Protein AF-A0A1V9V9W2-F1 (afdb_monomer)

Solvent-accessible surface area (backbone atoms only — not comparable to full-atom values): 11661 Å² total; per-residue (Å²): 140,86,80,90,84,72,79,72,67,61,62,59,58,57,56,58,56,61,57,60,58,64,72,70,63,82,73,71,71,89,73,69,84,80,63,89,66,55,62,44,98,87,67,45,80,54,60,75,74,52,96,60,16,52,68,99,48,69,56,86,78,76,80,82,76,81,86,80,81,81,74,84,79,50,69,50,54,47,53,50,64,64,74,63,52,38,84,89,51,54,62,65,65,72,43,34,70,54,88,43,38,76,39,64,52,97,87,36,79,29,66,49,80,86,52,72,67,60,48,48,58,51,37,64,76,74,40,26,93,44,21,28,92,76,23,62,27,35,97,94,37,69,40,48,42,53,66,38,70,72,33,62,72,42,65,64,44,55,84,86,46,99,78,52,32,91,52,60,46,41,69,15,55,78,41,59,52,92,65,83,56,123

pLDDT: mean 79.73, std 19.1, range [29.06, 97.62]

Secondary structure (DSSP, 8-state):
------THHHHHHHHHHHHHHHHHTT-S---------PBPTTSPBPPPPBTTBSSSSBP----------S-PPPHHHHHHH-----TT-TT--SB-EETTEEPEETTEEPBP---HHHHHHHHHHHTHHHH-TTS---TTS---S---TGGGGPPPPPTTSSS---------HHHH-S----

Mean predicted aligned error: 16.12 Å

InterPro domains:
  IPR009056 Cytochrome c-like domain [PF00034] (116-171)
  IPR009056 Cytochrome c-like domain [PS51007] (114-182)
  IPR036909 Cytochrome c-like domain superfamily [G3DSA:1.10.760.10] (99-182)
  IPR036909 Cytochrome c-like domain superfamily [SSF46626] (111-163)

Foldseek 3Di:
DDDDDDPPVVVVVVVVVVVVVVVVPPPDDPPDPDDPFDADPVRDTFADQDPQDSDVDGPPPDDPPPPPPDDDDDQLRCQQPPCDFDQVGPNPDQFDDDSSDFDDDPNHGHGDDDDPVRVLVCCVVPPCVAQNNQQCGDDVHARADDFALVLCPDDQDDPPDPDGDNRHGNDHCVRPPPGPSD

Radius of gyration: 36.56 Å; Cα contacts (8 Å, |Δi|>4): 167; chains: 1; bounding box: 62×32×132 Å

Organism: NCBI:txid28198

Structure (mmCIF, N/CA/C/O backbone):
data_AF-A0A1V9V9W2-F1
#
_entry.id   AF-A0A1V9V9W2-F1
#
loop_
_atom_site.group_PDB
_atom_site.id
_atom_site.type_symbol
_atom_site.label_atom_id
_atom_site.label_alt_id
_atom_site.label_comp_id
_atom_site.label_asym_id
_atom_site.label_entity_id
_atom_site.label_seq_id
_atom_site.pdbx_PDB_ins_code
_atom_site.Cartn_x
_atom_site.Cartn_y
_atom_site.Cartn_z
_atom_site.occupancy
_atom_site.B_iso_or_equiv
_atom_site.auth_seq_id
_atom_site.auth_comp_id
_atom_site.auth_asym_id
_atom_site.auth_atom_id
_atom_site.pdbx_PDB_model_num
ATOM 1 N N . MET A 1 1 ? 12.224 -4.301 -105.462 1.00 43.16 1 MET A N 1
ATOM 2 C CA . MET A 1 1 ? 11.530 -5.596 -105.592 1.00 43.16 1 MET A CA 1
ATOM 3 C C . MET A 1 1 ? 12.154 -6.557 -104.598 1.00 43.16 1 MET A C 1
ATOM 5 O O . MET A 1 1 ? 13.226 -7.044 -104.892 1.00 43.16 1 MET A O 1
ATOM 9 N N . PHE A 1 2 ? 11.540 -6.736 -103.427 1.00 29.06 2 PHE A N 1
ATOM 10 C CA . PHE A 1 2 ? 11.553 -7.970 -102.631 1.00 29.06 2 PHE A CA 1
ATOM 11 C C . PHE A 1 2 ? 10.308 -7.957 -101.735 1.00 29.06 2 PHE A C 1
ATOM 13 O O . PHE A 1 2 ? 9.821 -6.906 -101.323 1.00 29.06 2 PHE A O 1
ATOM 20 N N . THR A 1 3 ? 9.747 -9.144 -101.601 1.00 37.78 3 THR A N 1
ATOM 21 C CA . THR A 1 3 ? 8.362 -9.510 -101.311 1.00 37.78 3 THR A CA 1
ATOM 22 C C . THR A 1 3 ? 8.100 -9.625 -99.807 1.00 37.78 3 THR A C 1
ATOM 24 O O . THR A 1 3 ? 8.967 -10.059 -99.056 1.00 37.78 3 THR A O 1
ATOM 27 N N . LEU A 1 4 ? 6.890 -9.255 -99.371 1.00 40.56 4 LEU A N 1
ATOM 28 C CA . LEU A 1 4 ? 6.397 -9.439 -98.001 1.00 40.56 4 LEU A CA 1
ATOM 29 C C . LEU A 1 4 ? 6.179 -10.935 -97.717 1.00 40.56 4 LEU A C 1
ATOM 31 O O . LEU A 1 4 ? 5.269 -11.540 -98.285 1.00 40.56 4 LEU A O 1
ATOM 35 N N . GLU A 1 5 ? 6.969 -11.526 -96.821 1.00 45.97 5 GLU A N 1
ATOM 36 C CA . GLU A 1 5 ? 6.733 -12.886 -96.333 1.00 45.97 5 GLU A CA 1
ATOM 37 C C . GLU A 1 5 ? 5.787 -12.898 -95.119 1.00 45.97 5 GLU A C 1
ATOM 39 O O . GLU A 1 5 ? 6.106 -12.472 -94.015 1.00 45.97 5 GLU A O 1
ATOM 44 N N . ASN A 1 6 ? 4.601 -13.452 -95.372 1.00 51.38 6 ASN A N 1
ATOM 45 C CA . ASN A 1 6 ? 3.834 -14.338 -94.498 1.00 51.38 6 ASN A CA 1
ATOM 46 C C . ASN A 1 6 ? 3.343 -13.829 -93.117 1.00 51.38 6 ASN A C 1
ATOM 48 O O . ASN A 1 6 ? 3.814 -14.225 -92.052 1.00 51.38 6 ASN A O 1
ATOM 52 N N . ILE A 1 7 ? 2.238 -13.077 -93.146 1.00 52.12 7 ILE A N 1
ATOM 53 C CA . ILE A 1 7 ? 1.458 -12.581 -91.989 1.00 52.12 7 ILE A CA 1
ATOM 54 C C . ILE A 1 7 ? 0.600 -13.654 -91.275 1.00 52.12 7 ILE A C 1
ATOM 56 O O . ILE A 1 7 ? -0.142 -13.335 -90.344 1.00 52.12 7 ILE A O 1
ATOM 60 N N . THR A 1 8 ? 0.667 -14.931 -91.672 1.00 49.38 8 THR A N 1
ATOM 61 C CA . THR A 1 8 ? -0.198 -15.979 -91.087 1.00 49.38 8 THR A CA 1
ATOM 62 C C . THR A 1 8 ? 0.289 -16.503 -89.734 1.00 49.38 8 THR A C 1
ATOM 64 O O . THR A 1 8 ? -0.531 -16.933 -88.925 1.00 49.38 8 THR A O 1
ATOM 67 N N . LYS A 1 9 ? 1.589 -16.388 -89.420 1.00 48.78 9 LYS A N 1
ATOM 68 C CA . LYS A 1 9 ? 2.134 -16.826 -88.121 1.00 48.78 9 LYS A CA 1
ATOM 69 C C . LYS A 1 9 ? 1.843 -15.868 -86.961 1.00 48.78 9 LYS A C 1
ATOM 71 O O . LYS A 1 9 ? 1.864 -16.307 -85.819 1.00 48.78 9 LYS A O 1
ATOM 76 N N . LEU A 1 10 ? 1.517 -14.598 -87.222 1.00 48.88 10 LEU A N 1
ATOM 77 C CA . LEU A 1 10 ? 1.293 -13.605 -86.160 1.00 48.88 10 LEU A CA 1
ATOM 78 C C . LEU A 1 10 ? -0.068 -13.775 -85.455 1.00 48.88 10 LEU A C 1
ATOM 80 O O . LEU A 1 10 ? -0.203 -13.466 -84.274 1.00 48.88 10 LEU A O 1
ATOM 84 N N . LYS A 1 11 ? -1.077 -14.315 -86.156 1.00 48.66 11 LYS A N 1
ATOM 85 C CA . LYS A 1 11 ? -2.421 -14.530 -85.590 1.00 48.66 11 LYS A CA 1
ATOM 86 C C . LYS A 1 11 ? -2.480 -15.709 -84.611 1.00 48.66 11 LYS A C 1
ATOM 88 O O . LYS A 1 11 ? -3.260 -15.661 -83.666 1.00 48.66 11 LYS A O 1
ATOM 93 N N . GLY A 1 12 ? -1.640 -16.731 -84.800 1.00 49.94 12 GLY A N 1
ATOM 94 C CA . GLY A 1 12 ? -1.564 -17.883 -83.891 1.00 49.94 12 GLY A CA 1
ATOM 95 C C . GLY A 1 12 ? -0.943 -17.535 -82.536 1.00 49.94 12 GLY A C 1
ATOM 96 O O . GLY A 1 12 ? -1.402 -18.014 -81.502 1.00 49.94 12 GLY A O 1
ATOM 97 N N . THR A 1 13 ? 0.049 -16.643 -82.522 1.00 50.91 13 THR A N 1
ATOM 98 C CA . THR A 1 13 ? 0.763 -16.256 -81.296 1.00 50.91 13 THR A CA 1
ATOM 99 C C . THR A 1 13 ? -0.054 -15.312 -80.409 1.00 50.91 13 THR A C 1
ATOM 101 O O . THR A 1 13 ? 0.039 -15.391 -79.188 1.00 50.91 13 THR A O 1
ATOM 104 N N . LEU A 1 14 ? -0.911 -14.466 -80.994 1.00 49.31 14 LEU A N 1
ATOM 105 C CA . LEU A 1 14 ? -1.795 -13.569 -80.236 1.00 49.31 14 LEU A CA 1
ATOM 106 C C . LEU A 1 14 ? -2.941 -14.312 -79.527 1.00 49.31 14 LEU A C 1
ATOM 108 O O . LEU A 1 14 ? -3.322 -13.919 -78.426 1.00 49.31 14 LEU A O 1
ATOM 112 N N . LEU A 1 15 ? -3.444 -15.414 -80.099 1.00 48.75 15 LEU A N 1
ATOM 113 C CA . LEU A 1 15 ? -4.523 -16.202 -79.486 1.00 48.75 15 LEU A CA 1
ATOM 114 C C . LEU A 1 15 ? -4.042 -17.024 -78.272 1.00 48.75 15 LEU A C 1
ATOM 116 O O . LEU A 1 15 ? -4.781 -17.203 -77.302 1.00 48.75 15 LEU A O 1
ATOM 120 N N . ALA A 1 16 ? -2.790 -17.492 -78.299 1.00 51.31 16 ALA A N 1
ATOM 121 C CA . ALA A 1 16 ? -2.196 -18.264 -77.206 1.00 51.31 16 ALA A CA 1
ATOM 122 C C . ALA A 1 16 ? -1.891 -17.401 -75.966 1.00 51.31 16 ALA A C 1
ATOM 124 O O . ALA A 1 16 ? -2.013 -17.877 -74.839 1.00 51.31 16 ALA A O 1
ATOM 125 N N . ILE A 1 17 ? -1.565 -16.117 -76.155 1.00 49.78 17 ILE A N 1
ATOM 126 C CA . ILE A 1 17 ? -1.308 -15.192 -75.041 1.00 49.78 17 ILE A CA 1
ATOM 127 C C . ILE A 1 17 ? -2.622 -14.764 -74.363 1.00 49.78 17 ILE A C 1
ATOM 129 O O . ILE A 1 17 ? -2.660 -14.646 -73.140 1.00 49.78 17 ILE A O 1
ATOM 133 N N . SER A 1 18 ? -3.730 -14.625 -75.105 1.00 47.69 18 SER A N 1
ATOM 134 C CA . SER A 1 18 ? -5.032 -14.293 -74.502 1.00 47.69 18 SER A CA 1
ATOM 135 C C . SER A 1 18 ? -5.611 -15.405 -73.620 1.00 47.69 18 SER A C 1
ATOM 137 O O . SER A 1 18 ? -6.319 -15.106 -72.663 1.00 47.69 18 SER A O 1
ATOM 139 N N . LEU A 1 19 ? -5.295 -16.677 -73.892 1.00 43.94 19 LEU A N 1
ATOM 140 C CA . LEU A 1 19 ? -5.827 -17.801 -73.111 1.00 43.94 19 LEU A CA 1
ATOM 141 C C . LEU A 1 19 ? -5.018 -18.072 -71.829 1.00 43.94 19 LEU A C 1
ATOM 143 O O . LEU A 1 1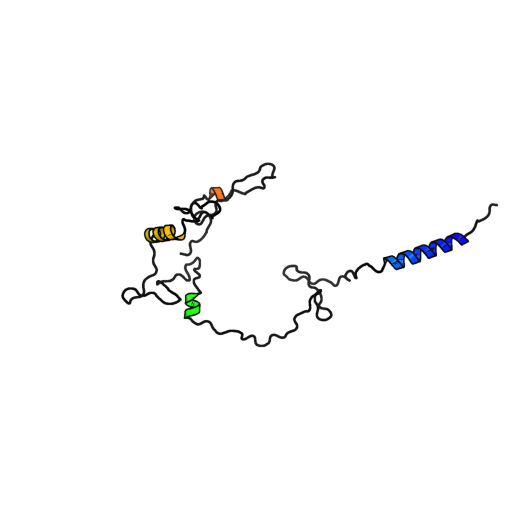9 ? -5.576 -18.539 -70.841 1.00 43.94 19 LEU A O 1
ATOM 147 N N . ALA A 1 20 ? -3.729 -17.716 -71.807 1.00 45.25 20 ALA A N 1
ATOM 148 C CA . ALA A 1 20 ? -2.880 -17.870 -70.624 1.00 45.25 20 ALA A CA 1
ATOM 149 C C . ALA A 1 20 ? -3.188 -16.842 -69.515 1.00 45.25 20 ALA A C 1
ATOM 151 O O . ALA A 1 20 ? -2.979 -17.138 -68.344 1.00 45.25 20 ALA A O 1
ATOM 152 N N . VAL A 1 21 ? -3.737 -15.669 -69.860 1.00 48.19 21 VAL A N 1
ATOM 153 C CA . VAL A 1 21 ? -4.136 -14.633 -68.882 1.00 48.19 21 VAL A CA 1
ATOM 154 C C . VAL A 1 21 ? -5.486 -14.949 -68.216 1.00 48.19 21 VAL A C 1
ATOM 156 O O . VAL A 1 21 ? -5.754 -14.498 -67.107 1.00 48.19 21 VAL A O 1
ATOM 159 N N . LEU A 1 22 ? -6.326 -15.778 -68.844 1.00 41.50 22 LEU A N 1
ATOM 160 C CA . LEU A 1 22 ? -7.635 -16.166 -68.303 1.00 41.50 22 LEU A CA 1
ATOM 161 C C . LEU A 1 22 ? -7.566 -17.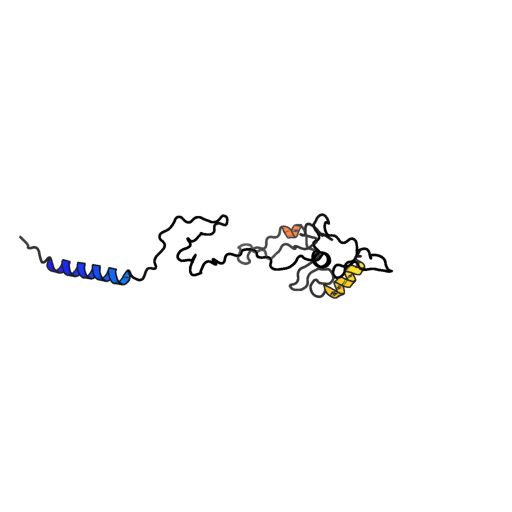285 -67.251 1.00 41.50 22 LEU A C 1
ATOM 163 O O . LEU A 1 22 ? -8.495 -17.415 -66.461 1.00 41.50 22 LEU A O 1
ATOM 167 N N . VAL A 1 23 ? -6.480 -18.067 -67.195 1.00 44.12 23 VAL A N 1
ATOM 168 C CA . VAL A 1 23 ? -6.347 -19.194 -66.245 1.00 44.12 23 VAL A CA 1
ATOM 169 C C . VAL A 1 23 ? -5.576 -18.812 -64.972 1.00 44.12 23 VAL A C 1
ATOM 171 O O . VAL A 1 23 ? -5.765 -19.438 -63.934 1.00 44.12 23 VAL A O 1
ATOM 174 N N . THR A 1 24 ? -4.777 -17.742 -64.989 1.00 43.62 24 THR A N 1
ATOM 175 C CA . THR A 1 24 ? -4.124 -17.189 -63.783 1.00 43.62 24 THR A CA 1
ATOM 176 C C . THR A 1 24 ? -4.915 -16.065 -63.105 1.00 43.62 24 THR A C 1
ATOM 178 O O . THR A 1 24 ? -4.563 -15.662 -62.001 1.00 43.62 24 THR A O 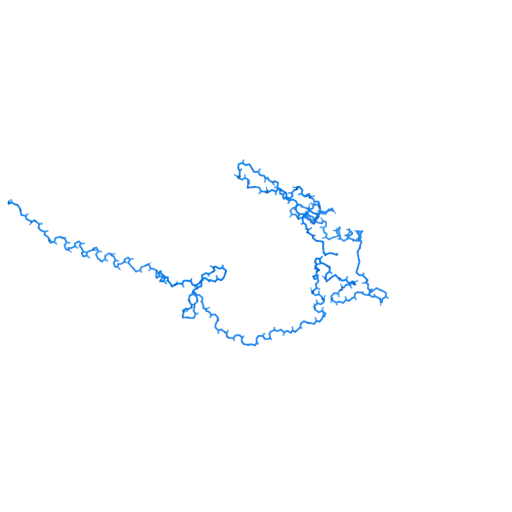1
ATOM 181 N N . GLY A 1 25 ? -6.018 -15.597 -63.703 1.00 38.19 25 GLY A N 1
ATOM 182 C CA . GLY A 1 25 ? -6.868 -14.531 -63.153 1.00 38.19 25 GLY A CA 1
ATOM 183 C C . GLY A 1 25 ? -7.911 -14.969 -62.114 1.00 38.19 25 GLY A C 1
ATOM 184 O O . GLY A 1 25 ? -8.628 -14.123 -61.590 1.00 38.19 25 GLY A O 1
ATOM 185 N N . CYS A 1 26 ? -8.022 -16.263 -61.797 1.00 39.25 26 CYS A N 1
ATOM 186 C CA . CYS A 1 26 ? -9.021 -16.783 -60.851 1.00 39.25 26 CYS A CA 1
ATOM 187 C C . CYS A 1 26 ? -8.452 -17.143 -59.470 1.00 39.25 26 CYS A C 1
ATOM 189 O O . CYS A 1 26 ? -9.024 -17.997 -58.798 1.00 39.25 26 CYS A O 1
ATOM 191 N N . ASN A 1 27 ? -7.344 -16.531 -59.034 1.00 45.12 27 ASN A N 1
ATOM 192 C CA . ASN A 1 27 ? -6.850 -16.753 -57.669 1.00 45.12 27 ASN A CA 1
ATOM 193 C C . ASN A 1 27 ? -6.383 -15.500 -56.915 1.00 45.12 27 ASN A C 1
ATOM 195 O O . ASN A 1 27 ? -5.766 -15.622 -55.859 1.00 45.12 27 ASN A O 1
ATOM 199 N N . GLU A 1 28 ? -6.728 -14.302 -57.389 1.00 35.97 28 GLU A N 1
ATOM 200 C CA . GLU A 1 28 ? -6.670 -13.114 -56.541 1.00 35.97 28 GLU A CA 1
ATOM 201 C C . GLU A 1 28 ? -8.048 -12.870 -55.938 1.00 35.97 28 GLU A C 1
ATOM 203 O O . GLU A 1 28 ? -8.958 -12.308 -56.543 1.00 35.97 28 GLU A O 1
ATOM 208 N N . THR A 1 29 ? -8.184 -13.392 -54.720 1.00 37.94 29 THR A N 1
ATOM 209 C CA . THR A 1 29 ? -8.876 -12.777 -53.593 1.00 37.94 29 THR A CA 1
ATOM 210 C C . THR A 1 29 ? -9.444 -11.410 -53.950 1.00 37.94 29 THR A C 1
ATOM 212 O O . THR A 1 29 ? -8.691 -10.466 -54.194 1.00 37.94 29 THR A O 1
ATOM 215 N N . THR A 1 30 ? -10.773 -11.319 -53.943 1.00 39.97 30 THR A N 1
ATOM 216 C CA . THR A 1 30 ? -11.559 -10.086 -53.909 1.00 39.97 30 THR A CA 1
ATOM 217 C C . THR A 1 30 ? -10.941 -9.097 -52.924 1.00 39.97 30 THR A C 1
ATOM 219 O O . THR A 1 30 ? -11.259 -9.081 -51.736 1.00 39.97 30 THR A O 1
ATOM 222 N N . SER A 1 31 ? -10.010 -8.295 -53.423 1.00 39.16 31 SER A N 1
ATOM 223 C CA . SER A 1 31 ? -9.313 -7.276 -52.669 1.00 39.16 31 SER A CA 1
ATOM 224 C C . SER A 1 31 ? -10.188 -6.046 -52.741 1.00 39.16 31 SER A C 1
ATOM 226 O O . SER A 1 31 ? -10.173 -5.310 -53.721 1.00 39.16 31 SER A O 1
ATOM 228 N N . ASN A 1 32 ? -11.024 -5.916 -51.712 1.00 43.53 32 ASN A N 1
ATOM 229 C CA . ASN A 1 32 ? -11.487 -4.661 -51.145 1.00 43.53 32 ASN A CA 1
ATOM 230 C C . ASN A 1 32 ? -11.627 -3.514 -52.154 1.00 43.53 32 ASN A C 1
ATOM 232 O O . ASN A 1 32 ? -10.737 -2.678 -52.299 1.00 43.53 32 ASN A O 1
ATOM 236 N N . THR A 1 33 ? -12.813 -3.391 -52.753 1.00 38.81 33 THR A N 1
ATOM 237 C CA . THR A 1 33 ? -13.335 -2.061 -53.077 1.00 38.81 33 THR A CA 1
ATOM 238 C C . THR A 1 33 ? -13.287 -1.238 -51.792 1.00 38.81 33 THR A C 1
ATOM 240 O O . THR A 1 33 ? -14.100 -1.457 -50.888 1.00 38.81 33 THR A O 1
ATOM 243 N N . VAL A 1 34 ? -12.287 -0.358 -51.703 1.00 44.19 34 VAL A N 1
ATOM 244 C CA . VAL A 1 34 ? -12.068 0.611 -50.629 1.00 44.19 34 VAL A CA 1
ATOM 245 C C . VAL A 1 34 ? -13.327 1.462 -50.516 1.00 44.19 34 VAL A C 1
ATOM 247 O O . VAL A 1 34 ? -13.524 2.449 -51.221 1.00 44.19 34 VAL A O 1
ATOM 250 N N . SER A 1 35 ? -14.229 1.018 -49.648 1.00 46.06 35 SER A N 1
ATOM 251 C CA . SER A 1 35 ? -15.287 1.855 -49.109 1.00 46.06 35 SER A CA 1
ATOM 252 C C . SER A 1 35 ? -14.585 2.846 -48.186 1.00 46.06 35 SER A C 1
ATOM 254 O O . SER A 1 35 ? -13.677 2.445 -47.462 1.00 46.06 35 SER A O 1
ATOM 256 N N . LYS A 1 36 ? -14.926 4.137 -48.259 1.00 49.72 36 LYS A N 1
ATOM 257 C CA . LYS A 1 36 ? -14.386 5.172 -47.361 1.00 49.72 36 LYS A CA 1
ATOM 258 C C . LYS A 1 36 ? -14.451 4.659 -45.916 1.00 49.72 36 LYS A C 1
ATOM 260 O O . LYS A 1 36 ? -15.540 4.561 -45.361 1.00 49.72 36 LYS A O 1
ATOM 265 N N . ASN A 1 37 ? -13.305 4.288 -45.347 1.00 55.81 37 ASN A N 1
ATOM 266 C CA . ASN A 1 37 ? -13.235 3.756 -43.993 1.00 55.81 37 ASN A CA 1
ATOM 267 C C . ASN A 1 37 ? -13.499 4.905 -43.023 1.00 55.81 37 ASN A C 1
ATOM 269 O O . ASN A 1 37 ? -12.671 5.802 -42.876 1.00 55.81 37 ASN A O 1
ATOM 273 N N . GLU A 1 38 ? -14.651 4.881 -42.364 1.00 61.19 38 GLU A N 1
ATOM 274 C CA . GLU A 1 38 ? -14.839 5.660 -41.149 1.00 61.19 38 GLU A CA 1
ATOM 275 C C . GLU A 1 38 ? -13.908 5.083 -40.076 1.00 61.19 38 GLU A C 1
ATOM 277 O O . GLU A 1 38 ? -13.977 3.896 -39.752 1.00 61.19 38 GLU A O 1
ATOM 282 N N . SER A 1 39 ? -13.003 5.899 -39.542 1.00 70.12 39 SER A N 1
ATOM 283 C CA . SER A 1 39 ? -12.187 5.514 -38.392 1.00 70.12 39 SER A CA 1
ATOM 284 C C . SER A 1 39 ? -12.970 5.748 -37.103 1.00 70.12 39 SER A C 1
ATOM 286 O O . SER A 1 39 ? -13.655 6.760 -36.937 1.00 70.12 39 SER A O 1
ATOM 288 N N . SER A 1 40 ? -12.870 4.809 -36.175 1.00 72.69 40 SER A N 1
ATOM 289 C CA . SER A 1 40 ? -13.287 4.994 -34.787 1.00 72.69 40 SER A CA 1
ATOM 290 C C . SER A 1 40 ? -12.399 6.039 -34.085 1.00 72.69 40 SER A C 1
ATOM 292 O O . SER A 1 40 ? -11.324 6.380 -34.578 1.00 72.69 40 SER A O 1
ATOM 294 N N . VAL A 1 41 ? -12.843 6.573 -32.940 1.00 74.88 41 VAL A N 1
ATOM 295 C CA . VAL A 1 41 ? -12.109 7.608 -32.169 1.00 74.88 41 VAL A CA 1
ATOM 296 C C . VAL A 1 41 ? -10.734 7.111 -31.691 1.00 74.88 41 VAL A C 1
ATOM 298 O O . VAL A 1 41 ? -9.810 7.898 -31.530 1.00 74.88 41 VAL A O 1
ATOM 301 N N . ASP A 1 42 ? -10.586 5.799 -31.526 1.00 75.25 42 ASP A N 1
ATOM 302 C CA . ASP A 1 42 ? -9.348 5.091 -31.180 1.00 75.25 42 ASP A CA 1
ATOM 303 C C . ASP A 1 42 ? -8.451 4.775 -32.398 1.00 75.25 42 ASP A C 1
ATOM 305 O O . ASP A 1 42 ? -7.426 4.111 -32.260 1.00 75.25 42 ASP A O 1
ATOM 309 N N . GLY A 1 43 ? -8.827 5.225 -33.601 1.00 78.75 43 GLY A N 1
ATOM 310 C CA . GLY A 1 43 ? -8.111 4.936 -34.844 1.00 78.75 43 GLY A CA 1
ATOM 311 C C . GLY A 1 43 ? -8.399 3.552 -35.434 1.00 78.75 43 GLY A C 1
ATOM 312 O O . GLY A 1 43 ? -7.803 3.199 -36.454 1.00 78.75 43 GLY A O 1
ATOM 313 N N . ALA A 1 44 ? -9.316 2.768 -34.855 1.00 75.94 44 ALA A N 1
ATOM 314 C CA . ALA A 1 44 ? -9.684 1.471 -35.407 1.00 75.94 44 ALA A CA 1
ATOM 315 C C . ALA A 1 44 ? -10.455 1.616 -36.731 1.00 75.94 44 ALA A C 1
ATOM 317 O O . ALA A 1 44 ? -11.323 2.480 -36.893 1.00 75.94 44 ALA A O 1
ATOM 318 N N . VAL A 1 45 ? -10.157 0.731 -37.685 1.00 77.38 45 VAL A N 1
ATOM 319 C CA . VAL A 1 45 ? -10.874 0.641 -38.963 1.00 77.38 45 VAL A CA 1
ATOM 320 C C . VAL A 1 45 ? -12.262 0.054 -38.718 1.00 77.38 45 VAL A C 1
ATOM 322 O O . VAL A 1 45 ? -12.379 -1.080 -38.247 1.00 77.38 45 VAL A O 1
ATOM 325 N N . LYS A 1 46 ? -13.324 0.794 -39.057 1.00 72.25 46 LYS A N 1
ATOM 326 C CA . LYS A 1 46 ? -14.685 0.248 -39.040 1.00 72.25 46 LYS A CA 1
ATOM 327 C C . LYS A 1 46 ? -14.948 -0.534 -40.319 1.00 72.25 46 LYS A C 1
ATOM 329 O O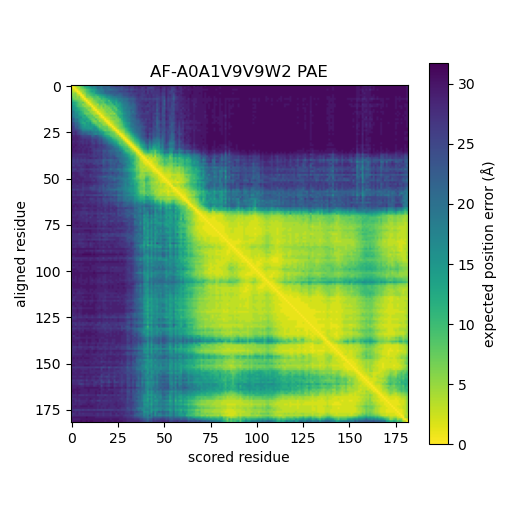 . LYS A 1 46 ? -14.898 0.014 -41.417 1.00 72.25 46 LYS A O 1
ATOM 334 N N . TYR A 1 47 ? -15.275 -1.812 -40.165 1.00 75.00 47 TYR A N 1
ATOM 335 C CA . TYR A 1 47 ? -15.701 -2.660 -41.272 1.00 75.00 47 TYR A CA 1
ATOM 336 C C . TYR A 1 47 ? -17.224 -2.574 -41.445 1.00 75.00 47 TYR A C 1
ATOM 338 O O . TYR A 1 47 ? -17.950 -2.662 -40.450 1.00 75.00 47 TYR A O 1
ATOM 346 N N . PRO A 1 48 ? -17.737 -2.408 -42.677 1.00 78.06 48 PRO A N 1
ATOM 347 C CA . PRO A 1 48 ? -19.173 -2.391 -42.917 1.00 78.06 48 PRO A CA 1
ATOM 348 C C . PRO A 1 48 ? -19.776 -3.767 -42.617 1.00 78.06 48 PRO A C 1
ATOM 350 O O . PRO A 1 48 ? -19.262 -4.791 -43.067 1.00 78.06 48 PRO A O 1
ATOM 353 N N . ILE A 1 49 ? -20.893 -3.787 -41.888 1.00 80.56 49 ILE A N 1
ATOM 354 C CA . ILE A 1 49 ? -21.636 -5.021 -41.628 1.00 80.56 49 ILE A CA 1
ATOM 355 C C . ILE A 1 49 ? -22.344 -5.433 -42.924 1.00 80.56 49 ILE A C 1
ATOM 357 O O . ILE A 1 49 ? -23.185 -4.695 -43.437 1.00 80.56 49 ILE A O 1
ATOM 361 N N . LYS A 1 50 ? -22.017 -6.617 -43.445 1.00 81.12 50 LYS A N 1
ATOM 362 C CA . LYS A 1 50 ? -22.715 -7.262 -44.566 1.00 81.12 50 LYS A CA 1
ATOM 363 C C . LYS A 1 50 ? -23.172 -8.645 -44.125 1.00 81.12 50 LYS A C 1
ATOM 365 O O . LYS A 1 50 ? -22.425 -9.353 -43.458 1.00 81.12 50 LYS A O 1
ATOM 370 N N . ASP A 1 51 ? -24.408 -9.010 -44.450 1.00 83.38 51 ASP A N 1
ATOM 371 C CA . ASP A 1 51 ? -24.972 -10.338 -44.161 1.00 83.38 51 ASP A CA 1
ATOM 372 C C . ASP A 1 51 ? -24.827 -10.774 -42.688 1.00 83.38 51 ASP A C 1
ATOM 374 O O . ASP A 1 51 ? -24.475 -11.912 -42.376 1.00 83.38 51 ASP A O 1
ATOM 378 N N . ASN A 1 52 ? -25.080 -9.843 -41.757 1.00 80.50 52 ASN A N 1
ATOM 379 C CA . ASN A 1 52 ? -24.911 -10.030 -40.310 1.00 80.50 52 ASN A CA 1
ATOM 380 C C . ASN A 1 52 ? -23.485 -10.416 -39.879 1.00 80.50 52 ASN A C 1
ATOM 382 O O . ASN A 1 52 ? -23.317 -11.045 -38.835 1.00 80.50 52 ASN A O 1
ATOM 386 N N . LYS A 1 53 ? -22.454 -10.047 -40.648 1.00 81.25 53 LYS A N 1
ATOM 387 C CA . LYS A 1 53 ? -21.037 -10.233 -40.312 1.00 81.25 53 LYS A CA 1
ATOM 388 C C . LYS A 1 53 ? -20.267 -8.927 -40.475 1.00 81.25 53 LYS A C 1
ATOM 390 O O . LYS A 1 53 ? -20.516 -8.175 -41.413 1.00 81.25 53 LYS A O 1
ATOM 395 N N . TYR A 1 54 ? -19.324 -8.659 -39.572 1.00 73.19 54 TYR A N 1
ATOM 396 C CA . TYR A 1 54 ? -18.405 -7.514 -39.700 1.00 73.19 54 TYR A CA 1
ATOM 397 C C . TYR A 1 54 ? -17.024 -7.928 -40.236 1.00 73.19 54 TYR A C 1
ATOM 399 O O . TYR A 1 54 ? -16.273 -7.090 -40.718 1.00 73.19 54 TYR A O 1
ATOM 407 N N . THR A 1 55 ? -16.701 -9.226 -40.176 1.00 78.44 55 THR A N 1
ATOM 408 C CA . THR A 1 55 ? -1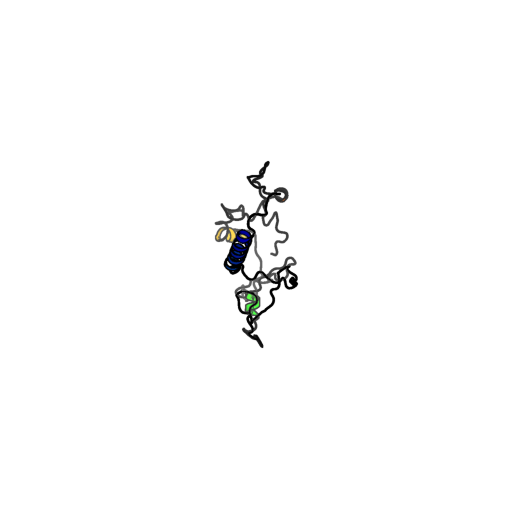5.540 -9.884 -40.806 1.00 78.44 55 THR A CA 1
ATOM 409 C C . THR A 1 55 ? -15.913 -11.358 -41.078 1.00 78.44 55 THR A C 1
ATOM 411 O O . THR A 1 55 ? -16.971 -11.632 -41.634 1.00 78.44 55 THR A O 1
ATOM 414 N N . GLN A 1 56 ? -15.113 -12.331 -40.632 1.00 78.12 56 GLN A N 1
ATOM 415 C CA . GLN A 1 56 ? -15.493 -13.748 -40.573 1.00 78.12 56 GLN A CA 1
ATOM 416 C C . GLN A 1 56 ? -16.552 -14.046 -39.492 1.00 78.12 56 GLN A C 1
ATOM 418 O O . GLN A 1 56 ? -17.226 -15.075 -39.553 1.00 78.12 56 GLN A O 1
ATOM 423 N N . TYR A 1 57 ? -16.721 -13.140 -38.523 1.00 77.25 57 TYR A N 1
ATOM 424 C CA . TYR A 1 57 ? -17.598 -13.320 -37.366 1.00 77.25 57 TYR A CA 1
ATOM 425 C C . TYR A 1 57 ? -18.982 -12.698 -37.565 1.00 77.25 57 TYR A C 1
ATOM 427 O O . TYR A 1 57 ? -19.111 -11.599 -38.116 1.00 77.25 57 TYR A O 1
ATOM 435 N N . HIS A 1 58 ? -20.006 -13.392 -37.062 1.00 83.81 58 HIS A N 1
ATOM 436 C CA . HIS A 1 58 ? -21.373 -12.884 -36.995 1.00 83.81 58 HIS A CA 1
ATOM 437 C C . HIS A 1 58 ? -21.507 -11.795 -35.927 1.00 83.81 58 HIS A C 1
ATOM 439 O O . HIS A 1 58 ? -20.953 -11.903 -34.835 1.00 83.81 58 HIS A O 1
ATOM 445 N N . VAL A 1 59 ? -22.262 -10.749 -36.247 1.00 82.50 59 VAL A N 1
ATOM 446 C CA . VAL A 1 59 ? -22.627 -9.693 -35.304 1.00 82.50 59 VAL A CA 1
ATOM 447 C C . VAL A 1 59 ? -23.666 -10.254 -34.340 1.00 82.50 59 VAL A C 1
ATOM 449 O O . VAL A 1 59 ? -24.645 -10.865 -34.770 1.00 82.50 59 VAL A O 1
ATOM 452 N N . ASN A 1 60 ? -23.466 -10.046 -33.037 1.00 79.81 60 ASN A N 1
ATOM 453 C CA . ASN A 1 60 ? -24.482 -10.387 -32.050 1.00 79.81 60 ASN A CA 1
ATOM 454 C C . ASN A 1 60 ? -25.663 -9.412 -32.187 1.00 79.81 60 ASN A C 1
ATOM 456 O O . ASN A 1 60 ? -25.553 -8.247 -31.817 1.00 79.81 60 ASN A O 1
ATOM 460 N N . THR A 1 61 ? -26.775 -9.886 -32.747 1.00 79.31 61 THR A N 1
ATOM 461 C CA . THR A 1 61 ? -28.009 -9.108 -32.943 1.00 79.31 61 THR A CA 1
ATOM 462 C C . THR A 1 61 ? -29.008 -9.276 -31.799 1.00 79.31 61 THR A C 1
ATOM 464 O O . THR A 1 61 ? -30.131 -8.779 -31.889 1.00 79.31 61 THR A O 1
ATOM 467 N N . GLN A 1 62 ? -28.633 -9.984 -30.726 1.00 80.31 62 GLN A N 1
ATOM 468 C CA . GLN A 1 62 ? -29.505 -10.165 -29.572 1.00 80.31 62 GLN A CA 1
ATOM 469 C C . GLN A 1 62 ? -29.810 -8.811 -28.935 1.00 80.31 62 GLN A C 1
ATOM 471 O O . GLN A 1 62 ? -28.918 -8.081 -28.502 1.00 80.31 62 GLN A O 1
ATOM 476 N N . LYS A 1 63 ? -31.099 -8.483 -28.874 1.00 73.50 63 LYS A N 1
ATOM 477 C CA . LYS A 1 63 ? -31.585 -7.292 -28.193 1.00 73.50 63 LYS A CA 1
ATOM 478 C C . LYS A 1 63 ? -31.605 -7.577 -26.691 1.00 73.50 63 LYS A C 1
ATOM 480 O O . LYS A 1 63 ? -32.446 -8.335 -26.214 1.00 73.50 63 LYS A O 1
ATOM 485 N N . LEU A 1 64 ? -30.643 -7.018 -25.964 1.00 74.56 64 LEU A N 1
ATOM 486 C CA . LEU A 1 64 ? -30.534 -7.169 -24.514 1.00 74.56 64 LEU A CA 1
ATOM 487 C C . LEU A 1 64 ? -31.425 -6.125 -23.819 1.00 74.56 64 LEU A C 1
ATOM 489 O O . LEU A 1 64 ? -30.936 -5.132 -23.289 1.00 74.56 64 LEU A O 1
ATOM 493 N N . ASP A 1 65 ? -32.743 -6.327 -23.861 1.00 73.00 65 ASP A N 1
ATOM 494 C CA . ASP A 1 65 ? -33.692 -5.488 -23.121 1.00 73.00 65 ASP A CA 1
ATOM 495 C C . ASP A 1 65 ? -33.802 -5.989 -21.665 1.00 73.00 65 ASP A C 1
ATOM 497 O O . ASP A 1 65 ? -34.053 -7.169 -21.426 1.00 73.00 65 ASP A O 1
ATOM 501 N N . GLY A 1 66 ? -33.637 -5.095 -20.681 1.00 71.50 66 GLY A N 1
ATOM 502 C CA . GLY A 1 66 ? -33.923 -5.395 -19.270 1.00 71.50 66 GLY A CA 1
ATOM 503 C C . GLY A 1 66 ? -32.938 -6.345 -18.574 1.00 71.50 66 GLY A C 1
ATOM 504 O O . GLY A 1 66 ? -33.368 -7.246 -17.856 1.00 71.50 66 GLY A O 1
ATOM 505 N N . LEU A 1 67 ? -31.626 -6.146 -18.749 1.00 73.81 67 LEU A N 1
ATOM 506 C CA . LEU A 1 67 ? -30.577 -6.887 -18.031 1.00 73.81 67 LEU A CA 1
ATOM 507 C C . LEU A 1 67 ? -30.532 -6.542 -16.526 1.00 73.81 67 LEU A C 1
ATOM 509 O O . LEU A 1 67 ? -29.588 -5.925 -16.046 1.00 73.81 67 LEU A O 1
ATOM 513 N N . ASN A 1 68 ? -31.538 -6.966 -15.762 1.00 77.00 68 ASN A N 1
ATOM 514 C CA . ASN A 1 68 ? -31.532 -6.914 -14.297 1.00 77.00 68 ASN A CA 1
ATOM 515 C C . ASN A 1 68 ? -30.932 -8.207 -13.728 1.00 77.00 68 ASN A C 1
ATOM 517 O O . ASN A 1 68 ? -31.617 -8.999 -13.082 1.00 77.00 68 ASN A O 1
ATOM 521 N N . ILE A 1 69 ? -29.656 -8.456 -14.029 1.00 84.75 69 ILE A N 1
ATOM 522 C CA . ILE A 1 69 ? -28.925 -9.619 -13.518 1.00 84.75 69 ILE A CA 1
ATOM 523 C C . ILE A 1 69 ? -28.190 -9.205 -12.243 1.00 84.75 69 ILE A C 1
ATOM 525 O O . ILE A 1 69 ? -27.293 -8.368 -12.289 1.00 84.75 69 ILE A O 1
ATOM 529 N N . GLY A 1 70 ? -28.553 -9.817 -11.116 1.00 87.50 70 GLY A N 1
ATOM 530 C CA . GLY A 1 70 ? -27.930 -9.579 -9.813 1.00 87.50 70 GLY A CA 1
ATOM 531 C C . GLY A 1 70 ? -28.908 -9.038 -8.771 1.00 87.50 70 GLY A C 1
ATOM 532 O O . GLY A 1 70 ? -30.121 -9.033 -8.971 1.00 87.50 70 GLY A O 1
ATOM 533 N N . ARG A 1 71 ? -28.358 -8.609 -7.634 1.00 93.38 71 ARG A N 1
ATOM 534 C CA . ARG A 1 71 ? -29.069 -7.898 -6.566 1.00 93.38 71 ARG A CA 1
ATOM 535 C C . ARG A 1 71 ? -28.207 -6.751 -6.067 1.00 93.38 71 ARG A C 1
ATOM 537 O O . ARG A 1 71 ? -26.987 -6.791 -6.232 1.00 93.38 71 ARG A O 1
ATOM 544 N N . ASP A 1 72 ? -28.824 -5.802 -5.380 1.00 93.06 72 ASP A N 1
ATOM 545 C CA . ASP A 1 72 ? -28.071 -4.764 -4.690 1.00 93.06 72 ASP A CA 1
ATOM 546 C C . ASP A 1 72 ? -27.132 -5.377 -3.643 1.00 93.06 72 ASP A C 1
ATOM 548 O O . ASP A 1 72 ? -27.474 -6.334 -2.927 1.00 93.06 72 ASP A O 1
ATOM 552 N N . ALA A 1 73 ? -25.925 -4.818 -3.569 1.00 95.56 73 ALA A N 1
ATOM 553 C CA . ALA A 1 73 ? -24.980 -5.141 -2.517 1.00 95.56 73 ALA A CA 1
ATOM 554 C C . ALA A 1 73 ? -25.517 -4.615 -1.183 1.00 95.56 73 ALA A C 1
ATOM 556 O O . ALA A 1 73 ? -25.952 -3.469 -1.053 1.00 95.56 73 ALA A O 1
ATOM 557 N N . THR A 1 74 ? -25.488 -5.467 -0.169 1.00 95.75 74 THR A N 1
ATOM 558 C CA . TH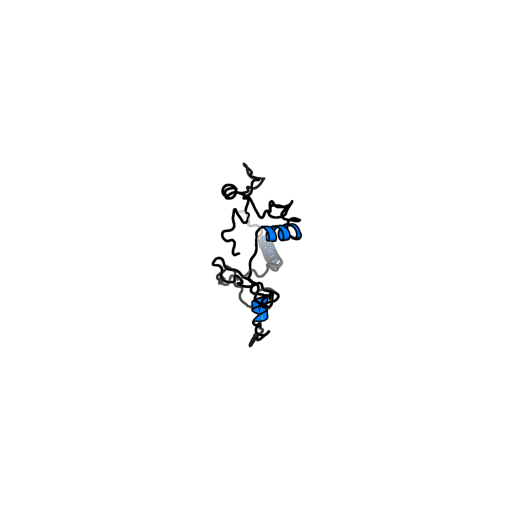R A 1 74 ? -25.818 -5.072 1.195 1.00 95.75 74 THR A CA 1
ATOM 559 C C . THR A 1 74 ? -24.744 -4.133 1.734 1.00 95.75 74 THR A C 1
ATOM 561 O O . THR A 1 74 ? -23.588 -4.162 1.311 1.00 95.75 74 THR A O 1
ATOM 564 N N . LYS A 1 75 ? -25.097 -3.322 2.736 1.00 93.75 75 LYS A N 1
ATOM 565 C CA . LYS A 1 75 ? -24.128 -2.431 3.392 1.00 93.75 75 LYS A CA 1
ATOM 566 C C . LYS A 1 75 ? -22.927 -3.200 3.947 1.00 93.75 75 LYS A C 1
ATOM 568 O O . LYS A 1 75 ? -21.806 -2.748 3.774 1.00 93.75 75 LYS A O 1
ATOM 573 N N . LYS A 1 76 ? -23.158 -4.377 4.541 1.00 93.12 76 LYS A N 1
ATOM 574 C CA . LYS A 1 76 ? -22.090 -5.233 5.074 1.00 93.12 76 LYS A CA 1
ATOM 575 C C . LYS A 1 76 ? -21.127 -5.689 3.977 1.00 93.12 76 LYS A C 1
ATOM 577 O O . LYS A 1 76 ? -19.923 -5.651 4.185 1.00 93.12 76 LYS A O 1
ATOM 582 N N . GLU A 1 77 ? -21.637 -6.065 2.804 1.00 95.06 77 GLU A N 1
ATOM 583 C CA . GLU A 1 77 ? -20.790 -6.443 1.663 1.00 95.06 77 GLU A CA 1
ATOM 584 C C . GLU A 1 77 ? -19.955 -5.270 1.171 1.00 95.06 77 GLU A C 1
ATOM 586 O O . GLU A 1 77 ? -18.751 -5.422 0.986 1.00 95.06 77 GLU A O 1
ATOM 591 N N . ILE A 1 78 ? -20.570 -4.092 1.032 1.00 94.38 78 ILE A N 1
ATOM 592 C CA . ILE A 1 78 ? -19.851 -2.878 0.638 1.00 94.38 78 ILE A CA 1
ATOM 593 C C . ILE A 1 78 ? -18.759 -2.568 1.663 1.00 94.38 78 ILE A C 1
ATOM 595 O O . ILE A 1 78 ? -17.622 -2.367 1.271 1.00 94.38 78 ILE A O 1
ATOM 599 N N . THR A 1 79 ? -19.055 -2.589 2.963 1.00 92.69 79 THR A N 1
ATOM 600 C CA . THR A 1 79 ? -18.064 -2.313 4.016 1.00 92.69 79 THR A CA 1
ATOM 601 C C . THR A 1 79 ? -16.962 -3.374 4.089 1.00 92.69 79 THR A C 1
ATOM 603 O O . THR A 1 79 ? -15.817 -3.054 4.390 1.00 92.69 79 THR A O 1
ATOM 606 N N . ALA A 1 80 ? -17.273 -4.639 3.806 1.00 93.38 80 ALA A N 1
ATOM 607 C CA . ALA A 1 80 ? -16.280 -5.709 3.799 1.00 93.38 80 ALA A CA 1
ATOM 608 C C . ALA A 1 80 ? -15.344 -5.646 2.579 1.00 93.38 80 ALA A C 1
ATOM 610 O O . ALA A 1 80 ? -14.204 -6.101 2.675 1.00 93.38 80 ALA A O 1
ATOM 611 N N . TRP A 1 81 ? -15.814 -5.112 1.448 1.00 94.50 81 TRP A N 1
ATOM 612 C CA . TRP A 1 81 ? -15.081 -5.109 0.178 1.00 94.50 81 TRP A CA 1
ATOM 613 C C . TRP A 1 81 ? -14.438 -3.764 -0.153 1.00 94.50 81 TRP A C 1
ATOM 615 O O . TRP A 1 81 ? -13.322 -3.738 -0.664 1.00 94.50 81 TRP A O 1
ATOM 625 N N . ASN A 1 82 ? -15.114 -2.656 0.142 1.00 93.50 82 ASN A N 1
ATOM 626 C CA . ASN A 1 82 ? -14.600 -1.314 -0.090 1.00 93.50 82 ASN A CA 1
ATOM 627 C C . ASN A 1 82 ? -13.603 -0.941 1.013 1.00 93.50 82 ASN A C 1
ATOM 629 O O . ASN A 1 82 ? -13.988 -0.442 2.070 1.00 93.50 82 ASN A O 1
ATOM 633 N N . LYS A 1 83 ? -12.325 -1.223 0.753 1.00 91.56 83 LYS A N 1
ATOM 634 C CA . LYS A 1 83 ? -11.185 -0.900 1.625 1.00 91.56 83 LYS A CA 1
ATOM 635 C C . LYS A 1 83 ? -10.236 0.109 0.974 1.00 91.56 83 LYS A C 1
ATOM 637 O O . LYS A 1 83 ? -9.069 0.181 1.352 1.00 91.56 83 LYS A O 1
ATOM 642 N N . ASP A 1 84 ? -10.720 0.831 -0.032 1.00 92.44 84 ASP A N 1
ATOM 643 C CA . ASP A 1 84 ? -9.912 1.805 -0.752 1.00 92.44 84 ASP A CA 1
ATOM 644 C C . ASP A 1 84 ? -9.604 2.996 0.159 1.00 92.44 84 ASP A C 1
ATOM 646 O O . ASP A 1 84 ? -10.501 3.560 0.788 1.00 92.44 84 ASP A O 1
ATOM 650 N N . VAL A 1 85 ? -8.329 3.386 0.205 1.00 92.88 85 VAL A N 1
ATOM 651 C CA . VAL A 1 85 ? -7.857 4.580 0.910 1.00 92.88 85 VAL A CA 1
ATOM 652 C C . VAL A 1 85 ? -7.298 5.549 -0.120 1.00 92.88 85 VAL A C 1
ATOM 654 O O . VAL A 1 85 ? -6.329 5.252 -0.818 1.00 92.88 85 VAL A O 1
ATOM 657 N N . MET A 1 86 ? -7.928 6.714 -0.230 1.00 92.31 86 MET A N 1
ATOM 658 C CA . MET A 1 86 ? -7.513 7.765 -1.155 1.00 92.31 86 MET A CA 1
ATOM 659 C C . MET A 1 86 ? -6.328 8.559 -0.595 1.00 92.31 86 MET A C 1
ATOM 661 O O . MET A 1 86 ? -6.053 8.545 0.606 1.00 92.31 86 MET A O 1
ATOM 665 N N . TYR A 1 87 ? -5.632 9.298 -1.462 1.00 92.25 87 TYR A N 1
ATOM 666 C CA . TYR A 1 87 ? -4.434 10.057 -1.085 1.00 92.25 87 TYR A CA 1
ATOM 667 C C . TYR A 1 87 ? -4.720 11.158 -0.050 1.00 92.25 87 TYR A C 1
ATOM 669 O O . TYR A 1 87 ? -3.835 11.513 0.725 1.00 92.25 87 TYR A O 1
ATOM 677 N N . GLU A 1 88 ? -5.943 11.693 -0.019 1.00 92.81 88 GLU A N 1
ATOM 678 C CA . GLU A 1 88 ? -6.397 12.671 0.971 1.00 92.81 88 GLU A CA 1
ATOM 679 C C . GLU A 1 88 ? -6.896 12.049 2.291 1.00 92.81 88 GLU A C 1
ATOM 681 O O . GLU A 1 88 ? -7.289 12.782 3.196 1.00 92.81 88 GLU A O 1
ATOM 686 N N . GLY A 1 89 ? -6.881 10.716 2.416 1.00 90.19 89 GLY A N 1
ATOM 687 C CA . GLY A 1 89 ? -7.309 9.983 3.613 1.00 90.19 89 GLY A CA 1
ATOM 688 C C . GLY A 1 89 ? -8.772 9.527 3.603 1.00 90.19 89 GLY A C 1
ATOM 689 O O . GLY A 1 89 ? -9.221 8.895 4.561 1.00 90.19 89 GLY A O 1
ATOM 690 N N . THR A 1 90 ? -9.531 9.801 2.536 1.00 92.12 90 THR A N 1
ATOM 691 C CA . THR A 1 90 ? -10.888 9.256 2.370 1.00 92.12 90 THR A CA 1
ATOM 692 C C . THR A 1 90 ? -10.829 7.728 2.382 1.00 92.12 90 THR A C 1
ATOM 694 O O . THR A 1 90 ? -10.062 7.142 1.625 1.00 92.12 90 THR A O 1
ATOM 697 N N . GLY A 1 91 ? -11.650 7.087 3.218 1.00 90.38 91 GLY A N 1
ATOM 698 C CA . GLY A 1 91 ? -11.698 5.625 3.346 1.00 90.38 91 GLY A CA 1
ATOM 699 C C . GLY A 1 91 ? -10.849 5.042 4.480 1.00 90.38 91 GLY A C 1
ATOM 700 O O . GLY A 1 91 ? -10.951 3.846 4.743 1.00 90.38 91 GLY A O 1
ATOM 701 N N . LEU A 1 92 ? -10.075 5.862 5.207 1.00 91.06 92 LEU A N 1
ATOM 702 C CA . LEU A 1 92 ? -9.384 5.400 6.414 1.00 91.06 92 LEU A CA 1
ATOM 703 C C . LEU A 1 92 ? -10.388 4.932 7.484 1.00 91.06 92 LEU A C 1
ATOM 705 O O . LEU A 1 92 ? -11.317 5.676 7.820 1.00 91.06 92 LEU A O 1
ATOM 709 N N . PRO A 1 93 ? -10.217 3.722 8.045 1.00 91.25 93 PRO A N 1
ATOM 710 C CA . PRO A 1 93 ? -11.092 3.231 9.097 1.00 91.25 93 PRO A CA 1
ATOM 711 C C . PRO A 1 93 ? -10.769 3.909 10.437 1.00 91.25 93 PRO A C 1
ATOM 713 O O . PRO A 1 93 ? -9.619 3.968 10.857 1.00 91.25 93 PRO A O 1
ATOM 716 N N . GLU A 1 94 ? -11.794 4.389 11.146 1.00 92.06 94 GLU A N 1
ATOM 717 C CA . GLU A 1 94 ? -11.641 4.909 12.518 1.00 92.06 94 GLU A CA 1
ATOM 718 C C . GLU A 1 94 ? -11.469 3.774 13.548 1.00 92.06 94 GLU A C 1
ATOM 720 O O . GLU A 1 94 ? -10.769 3.920 14.554 1.00 92.06 94 GLU A O 1
ATOM 725 N N . PHE A 1 95 ? -12.092 2.624 13.282 1.00 94.38 95 PHE A N 1
ATOM 726 C CA . PHE A 1 95 ? -12.121 1.453 14.156 1.00 94.38 95 PHE A CA 1
ATOM 727 C C . PHE A 1 95 ? -11.590 0.217 13.437 1.00 94.38 95 PHE A C 1
ATOM 729 O O . PHE A 1 95 ? -11.664 0.131 12.213 1.00 94.38 95 PHE A O 1
ATOM 736 N N . ASP A 1 96 ? -11.085 -0.754 14.194 1.00 92.75 96 ASP A N 1
ATOM 737 C CA . ASP A 1 96 ? -10.704 -2.055 13.655 1.00 92.75 96 ASP A CA 1
ATOM 738 C C . ASP A 1 96 ? -11.937 -2.741 13.053 1.00 92.75 96 ASP A C 1
ATOM 740 O O . ASP A 1 96 ? -12.995 -2.816 13.681 1.00 92.75 96 ASP A O 1
ATOM 744 N N . MET A 1 97 ? -11.794 -3.256 11.830 1.00 91.56 97 MET A N 1
ATOM 745 C CA . MET A 1 97 ? -12.874 -3.885 11.066 1.00 91.56 97 MET A CA 1
ATOM 746 C C . MET A 1 97 ? -12.531 -5.343 10.744 1.00 91.56 97 MET A C 1
ATOM 748 O O . MET A 1 97 ? -11.444 -5.635 10.243 1.00 91.56 97 MET A O 1
ATOM 752 N N . HIS A 1 98 ? -13.480 -6.259 10.936 1.00 91.44 98 HIS A N 1
ATOM 753 C CA . HIS A 1 98 ? -13.392 -7.652 10.499 1.00 91.44 98 HIS A CA 1
ATOM 754 C C . HIS A 1 98 ? -14.669 -8.046 9.749 1.00 91.44 98 HIS A C 1
ATOM 756 O O . HIS A 1 98 ? -15.769 -7.871 10.259 1.00 91.44 98 HIS A O 1
ATOM 762 N N . GLU A 1 99 ? -14.533 -8.515 8.504 1.00 90.62 99 GLU A N 1
ATOM 763 C CA . GLU A 1 99 ? -15.660 -8.916 7.634 1.00 90.62 99 GLU A CA 1
ATOM 764 C C . GLU A 1 99 ? -16.813 -7.890 7.537 1.00 90.62 99 GLU A C 1
ATOM 766 O O . GLU A 1 99 ? -17.990 -8.238 7.413 1.00 90.62 99 GLU A O 1
ATOM 771 N N . GLY A 1 100 ? -16.467 -6.599 7.569 1.00 88.62 100 GLY A N 1
ATOM 772 C CA . GLY A 1 100 ? -17.425 -5.495 7.481 1.00 88.62 100 GLY A CA 1
ATOM 773 C C . GLY A 1 100 ? -18.082 -5.109 8.810 1.00 88.62 100 GLY A C 1
ATOM 774 O O . GLY A 1 100 ? -18.987 -4.277 8.811 1.00 88.62 100 GLY A O 1
ATOM 775 N N . GLU A 1 101 ? -17.633 -5.678 9.927 1.00 92.44 101 GLU A N 1
ATOM 776 C CA . GLU A 1 101 ? -18.108 -5.369 11.276 1.00 92.44 101 GLU A CA 1
ATOM 777 C C . GLU A 1 101 ? -16.992 -4.773 12.135 1.00 92.44 101 GLU A C 1
ATOM 779 O O . GLU A 1 101 ? -15.816 -5.084 11.958 1.00 92.44 101 GLU A O 1
ATOM 784 N N . VAL A 1 102 ? -17.371 -3.905 13.072 1.00 93.62 102 VAL A N 1
ATOM 785 C CA . VAL A 1 102 ? -16.433 -3.270 14.001 1.00 93.62 102 VAL A CA 1
ATOM 786 C C . VAL A 1 102 ? -16.001 -4.283 15.056 1.00 93.62 102 VAL A C 1
ATOM 788 O O . VAL A 1 102 ? -16.838 -4.895 15.722 1.00 93.62 102 VAL A O 1
ATOM 791 N N . VAL A 1 103 ? -14.693 -4.425 15.244 1.00 94.50 103 VAL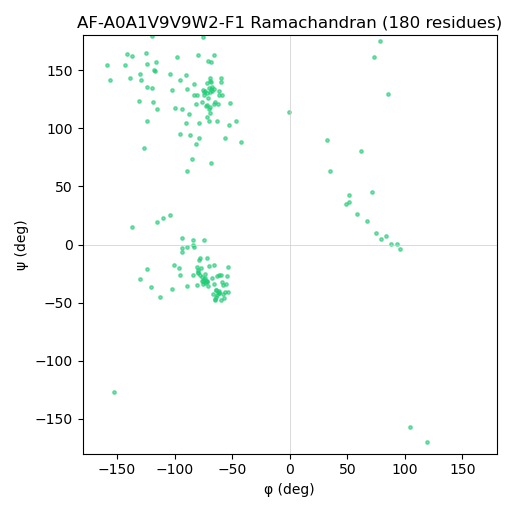 A N 1
ATOM 792 C CA . VAL A 1 103 ? -14.113 -5.244 16.307 1.00 94.50 103 VAL A CA 1
ATOM 793 C C . VAL A 1 103 ? -14.337 -4.547 17.647 1.00 94.50 103 VAL A C 1
ATOM 795 O O . VAL A 1 103 ? -14.060 -3.356 17.804 1.00 94.50 103 VAL A O 1
ATOM 798 N N . LEU A 1 104 ? -14.847 -5.297 18.624 1.00 95.12 104 LEU A N 1
ATOM 799 C CA . LEU A 1 104 ? -15.068 -4.804 19.980 1.00 95.12 104 LEU A CA 1
ATOM 800 C C . LEU A 1 104 ? -13.962 -5.298 20.914 1.00 95.12 104 LEU A C 1
ATOM 802 O O . LEU A 1 104 ? -13.665 -6.489 20.957 1.00 95.12 104 LEU A O 1
ATOM 806 N N . GLU A 1 105 ? -13.412 -4.386 21.705 1.00 93.00 105 GLU A N 1
ATOM 807 C CA . GLU A 1 105 ? -12.489 -4.656 22.806 1.00 93.00 105 GLU A CA 1
ATOM 808 C C . GLU A 1 105 ? -13.154 -4.162 24.096 1.00 93.00 105 GLU A C 1
ATOM 810 O O . GLU A 1 105 ? -13.615 -3.022 24.174 1.00 93.00 105 GLU A O 1
ATOM 815 N N . ASP A 1 106 ? -13.330 -5.056 25.073 1.00 92.94 106 ASP A N 1
ATOM 816 C CA . ASP A 1 106 ? -14.062 -4.786 26.322 1.00 92.94 106 ASP A CA 1
ATOM 817 C C . ASP A 1 106 ? -15.470 -4.186 26.118 1.00 92.94 106 ASP A C 1
ATOM 819 O O . ASP A 1 106 ? -15.937 -3.319 26.862 1.00 92.94 106 ASP A O 1
ATOM 823 N N . GLY A 1 107 ? -16.163 -4.644 25.069 1.00 92.00 107 GLY A N 1
ATOM 824 C CA . GLY A 1 107 ? -17.511 -4.188 24.717 1.00 92.00 107 GLY A CA 1
ATOM 825 C C . GLY A 1 107 ? -17.569 -2.793 24.086 1.00 92.00 107 GLY A C 1
ATOM 826 O O . GLY A 1 107 ? -18.663 -2.255 23.913 1.00 92.00 107 GLY A O 1
ATOM 827 N N . LYS A 1 108 ? -16.424 -2.201 23.729 1.00 94.12 108 LYS A N 1
ATOM 828 C CA . LYS A 1 108 ? -16.326 -0.907 23.044 1.00 94.12 108 LYS A CA 1
ATOM 829 C C . LYS A 1 108 ? -15.675 -1.066 21.668 1.00 94.12 108 LYS A C 1
ATOM 831 O O . LYS A 1 108 ? -14.835 -1.946 21.510 1.00 94.12 108 LYS A O 1
ATOM 836 N N . PRO A 1 109 ? -16.021 -0.224 20.677 1.00 95.19 109 PRO A N 1
ATOM 837 C CA . PRO A 1 109 ? -15.312 -0.173 19.400 1.00 95.19 109 PRO A CA 1
ATOM 838 C C . PRO A 1 109 ? -13.804 -0.011 19.597 1.00 95.19 109 PRO A C 1
ATOM 840 O O . PRO A 1 109 ? -13.358 0.956 20.221 1.00 95.19 109 PRO A O 1
ATOM 843 N N . LYS A 1 110 ? -13.026 -0.954 19.067 1.00 95.75 110 LYS A N 1
ATOM 844 C CA . LYS A 1 110 ? -11.568 -0.893 19.104 1.00 95.75 110 LYS A CA 1
ATOM 845 C C . LYS A 1 110 ? -11.086 0.105 18.059 1.00 95.75 110 LYS A C 1
ATOM 847 O O . LYS A 1 110 ? -11.415 -0.026 16.886 1.00 95.75 110 LYS A O 1
ATOM 852 N N . LYS A 1 111 ? -10.334 1.122 18.476 1.00 94.56 111 LYS A N 1
ATOM 853 C CA . LYS A 1 111 ? -9.792 2.137 17.563 1.00 94.56 111 LYS A CA 1
ATOM 854 C C . LYS A 1 111 ? -8.744 1.514 16.635 1.00 94.56 111 LYS A C 1
ATOM 856 O O . LYS A 1 111 ? -7.874 0.795 17.122 1.00 94.56 111 LYS A O 1
ATOM 861 N N . ALA A 1 112 ? -8.796 1.843 15.344 1.00 92.56 112 ALA A N 1
ATOM 862 C CA . ALA A 1 112 ? -7.769 1.432 14.394 1.00 92.56 112 ALA A CA 1
ATOM 863 C C . ALA A 1 112 ? -6.471 2.198 14.670 1.00 92.56 112 ALA A C 1
ATOM 865 O O . ALA A 1 112 ? -6.426 3.428 14.593 1.00 92.56 112 ALA A O 1
ATOM 866 N N . GLN A 1 113 ? -5.421 1.472 15.047 1.00 92.38 113 GLN A N 1
ATOM 867 C CA . GLN A 1 113 ? -4.090 2.023 15.296 1.00 92.38 113 GLN A CA 1
ATOM 868 C C . GLN A 1 113 ? -3.020 0.932 15.191 1.00 92.38 113 GLN A C 1
ATOM 870 O O . GLN A 1 113 ? -3.290 -0.242 15.435 1.00 92.38 113 GLN A O 1
ATOM 875 N N . GLY A 1 114 ? -1.790 1.335 14.880 1.00 92.00 114 GLY A N 1
ATOM 876 C CA . GLY A 1 114 ? -0.622 0.457 14.843 1.00 92.00 114 GLY A CA 1
ATOM 877 C C . GLY A 1 114 ? 0.622 1.158 15.384 1.00 92.00 114 GLY A C 1
ATOM 878 O O . GLY A 1 114 ? 0.649 2.383 15.506 1.00 92.00 114 GLY A O 1
ATOM 879 N N . SER A 1 115 ? 1.652 0.378 15.715 1.00 95.88 115 SER A N 1
ATOM 880 C CA . SER A 1 115 ? 2.982 0.880 16.079 1.00 95.88 115 SER A CA 1
ATOM 881 C C . SER A 1 115 ? 4.054 0.241 15.198 1.00 95.88 115 SER A C 1
ATOM 883 O O . SER A 1 115 ? 3.800 -0.761 14.526 1.00 95.88 115 SER A O 1
ATOM 885 N N . VAL A 1 116 ? 5.256 0.821 15.202 1.00 95.88 116 VAL A N 1
ATOM 886 C CA . VAL A 1 116 ? 6.395 0.289 14.439 1.00 95.88 116 VAL A CA 1
ATOM 887 C C . VAL A 1 116 ? 6.795 -1.090 14.959 1.00 95.88 116 VAL A C 1
ATOM 889 O O . VAL A 1 116 ? 7.073 -1.977 14.165 1.00 95.88 116 VAL A O 1
ATOM 892 N N . GLU A 1 117 ? 6.765 -1.295 16.274 1.00 97.25 117 GLU A N 1
ATOM 893 C CA . GLU A 1 117 ? 7.117 -2.558 16.926 1.00 97.25 117 GLU A CA 1
ATOM 894 C C . GLU A 1 117 ? 6.141 -3.672 16.537 1.00 97.25 117 GLU A C 1
ATOM 896 O O . GLU A 1 117 ? 6.572 -4.735 16.096 1.00 97.25 117 GLU A O 1
ATOM 901 N N . LEU A 1 118 ? 4.830 -3.398 16.601 1.00 95.94 118 LEU A N 1
ATOM 902 C CA . LEU A 1 118 ? 3.808 -4.344 16.148 1.00 95.94 118 LEU A CA 1
ATOM 903 C C . LEU A 1 118 ? 3.948 -4.632 14.646 1.00 95.94 118 LEU A C 1
ATOM 905 O O . LEU A 1 118 ? 3.815 -5.773 14.207 1.00 95.94 118 LEU A O 1
ATOM 909 N N . GLY A 1 119 ? 4.238 -3.596 13.855 1.00 96.50 119 GLY A N 1
ATOM 910 C CA . GLY A 1 119 ? 4.509 -3.734 12.428 1.00 96.50 119 GLY A CA 1
ATOM 911 C C . GLY A 1 119 ? 5.725 -4.616 12.145 1.00 96.50 119 GLY A C 1
ATOM 912 O O . GLY A 1 119 ? 5.665 -5.435 11.234 1.00 96.50 119 GLY A O 1
ATOM 913 N N . ASN A 1 120 ? 6.793 -4.495 12.938 1.00 96.81 120 ASN A N 1
ATOM 914 C CA . ASN A 1 120 ? 8.001 -5.302 12.795 1.00 96.81 120 ASN A CA 1
ATOM 915 C C . ASN A 1 120 ? 7.721 -6.783 13.065 1.00 96.81 120 ASN A C 1
ATOM 917 O O . ASN A 1 120 ? 8.085 -7.624 12.255 1.00 96.81 120 ASN A O 1
ATOM 921 N N . GLU A 1 121 ? 7.012 -7.108 14.148 1.00 97.44 121 GLU A N 1
ATOM 922 C CA . GLU A 1 121 ? 6.646 -8.498 14.459 1.00 97.44 121 GLU A CA 1
ATOM 923 C C . GLU A 1 121 ? 5.828 -9.150 13.330 1.00 97.44 121 GLU A C 1
ATOM 925 O O . GLU A 1 121 ? 6.080 -10.294 12.942 1.00 97.44 121 GLU A O 1
ATOM 930 N N . LEU A 1 122 ? 4.868 -8.412 12.760 1.00 97.25 122 LEU A N 1
ATOM 931 C CA . LEU A 1 122 ? 4.076 -8.876 11.617 1.00 97.25 122 LEU A CA 1
ATOM 932 C C . LEU A 1 122 ? 4.928 -9.023 10.352 1.00 97.25 122 LEU A C 1
ATOM 934 O O . LEU A 1 122 ? 4.793 -10.002 9.614 1.00 97.25 122 LEU A O 1
ATOM 938 N N . TYR A 1 123 ? 5.813 -8.062 10.103 1.00 97.06 123 TYR A N 1
ATOM 939 C CA . TYR A 1 123 ? 6.698 -8.062 8.949 1.00 97.06 123 TYR A CA 1
ATOM 940 C C . TYR A 1 123 ? 7.668 -9.254 8.980 1.00 97.06 123 TYR A C 1
ATOM 942 O O . TYR A 1 123 ? 7.807 -9.957 7.975 1.00 97.06 123 TYR A O 1
ATOM 950 N N . ASP A 1 124 ? 8.250 -9.550 10.141 1.00 96.88 124 ASP A N 1
ATOM 951 C CA . ASP A 1 124 ? 9.128 -10.703 10.359 1.00 96.88 124 ASP A CA 1
ATOM 952 C C . ASP A 1 124 ? 8.397 -12.023 10.107 1.00 96.88 124 ASP A C 1
ATOM 954 O O . ASP A 1 124 ? 8.919 -12.924 9.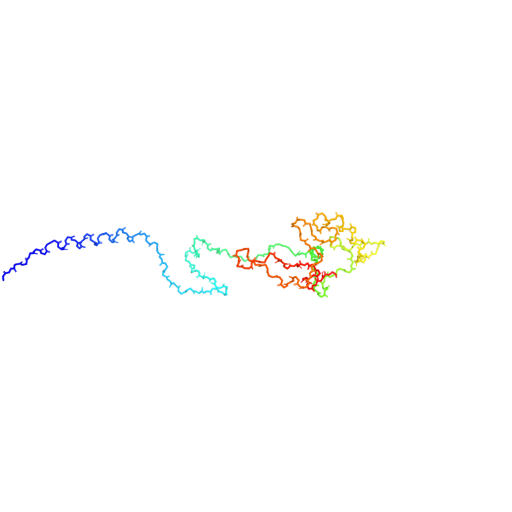446 1.00 96.88 124 ASP A O 1
ATOM 958 N N . ALA A 1 125 ? 7.150 -12.120 10.575 1.00 97.62 125 ALA A N 1
ATOM 959 C CA . ALA A 1 125 ? 6.339 -13.320 10.430 1.00 97.62 125 ALA A CA 1
ATOM 960 C C . ALA A 1 125 ? 5.837 -13.560 8.993 1.00 97.62 125 ALA A C 1
ATOM 962 O O . ALA A 1 125 ? 5.634 -14.714 8.610 1.00 97.62 125 ALA A O 1
ATOM 963 N N . GLN A 1 126 ? 5.595 -12.503 8.208 1.00 97.62 126 GLN A N 1
ATOM 964 C CA . GLN A 1 126 ? 4.821 -12.608 6.960 1.00 97.62 126 GLN A CA 1
ATOM 965 C C . GLN A 1 126 ? 5.539 -12.099 5.702 1.00 97.62 126 GLN A C 1
ATOM 967 O O . GLN A 1 126 ? 5.171 -12.495 4.596 1.00 97.62 126 GLN A O 1
ATOM 972 N N . CYS A 1 127 ? 6.554 -11.245 5.832 1.00 96.75 127 CYS A N 1
ATOM 973 C CA . CYS A 1 127 ? 7.098 -10.464 4.714 1.00 96.75 127 CYS A CA 1
ATOM 974 C C . CYS A 1 127 ? 8.585 -10.736 4.448 1.00 96.75 127 CYS A C 1
ATOM 976 O O . CYS A 1 127 ? 9.014 -10.769 3.286 1.00 96.75 127 CYS A O 1
ATOM 978 N N . VAL A 1 128 ? 9.374 -10.958 5.506 1.00 96.44 128 VAL A N 1
ATOM 979 C CA . VAL A 1 128 ? 10.844 -11.087 5.441 1.00 96.44 128 VAL A CA 1
ATOM 980 C C . VAL A 1 128 ? 11.309 -12.166 4.469 1.00 96.44 128 VAL A C 1
ATOM 982 O O . VAL A 1 128 ? 12.311 -11.977 3.776 1.00 96.44 128 VAL A O 1
ATOM 985 N N . MET A 1 129 ? 10.553 -13.260 4.342 1.00 94.88 129 MET A N 1
ATOM 986 C CA . MET A 1 129 ? 10.875 -14.372 3.439 1.00 94.88 129 MET A CA 1
ATOM 987 C C . MET A 1 129 ? 11.088 -13.948 1.975 1.00 94.88 129 MET A C 1
ATOM 989 O O . MET A 1 129 ? 11.842 -14.602 1.254 1.00 94.88 129 MET A O 1
ATOM 993 N N . CYS A 1 130 ? 10.459 -12.850 1.546 1.00 96.06 130 CYS A N 1
ATOM 994 C CA . CYS A 1 130 ? 10.585 -12.305 0.196 1.00 96.06 130 CYS A CA 1
ATOM 995 C C . CYS A 1 130 ? 11.305 -10.956 0.196 1.00 96.06 130 CYS A C 1
ATOM 997 O O . CYS A 1 130 ? 12.196 -10.721 -0.617 1.00 96.06 130 CYS A O 1
ATOM 999 N N . HIS A 1 131 ? 10.938 -10.058 1.106 1.00 96.75 131 HIS A N 1
ATOM 1000 C CA . HIS A 1 131 ? 11.383 -8.665 1.062 1.00 96.75 131 HIS A CA 1
ATOM 1001 C C . HIS A 1 131 ? 12.635 -8.384 1.900 1.00 96.75 131 HIS A C 1
ATOM 1003 O O . HIS A 1 131 ? 13.167 -7.275 1.844 1.00 96.75 131 HIS A O 1
ATOM 1009 N N . GLY A 1 132 ? 13.154 -9.386 2.614 1.00 95.06 132 GLY A N 1
ATOM 1010 C CA . GLY A 1 132 ? 14.299 -9.244 3.507 1.00 95.06 132 GLY A CA 1
ATOM 1011 C C . GLY A 1 132 ? 13.952 -8.496 4.793 1.00 95.06 132 GLY A C 1
ATOM 1012 O O . GLY A 1 132 ? 12.958 -7.773 4.851 1.00 95.06 132 GLY A O 1
ATOM 1013 N N . ASP A 1 133 ? 14.809 -8.663 5.799 1.00 93.75 133 ASP A N 1
ATOM 1014 C CA . ASP A 1 133 ? 14.628 -8.195 7.185 1.00 93.75 133 ASP A CA 1
ATOM 1015 C C . ASP A 1 133 ? 14.314 -6.692 7.279 1.00 93.75 133 ASP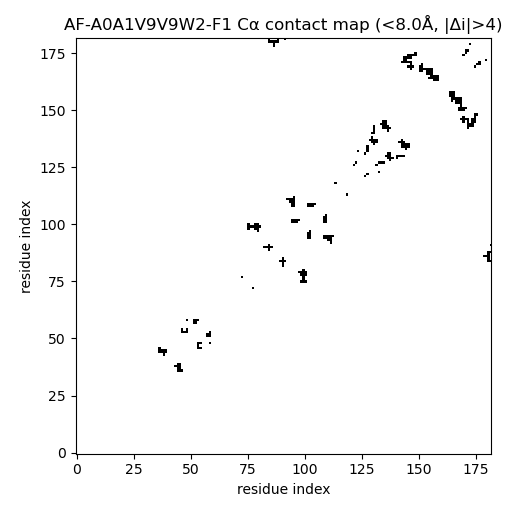 A C 1
ATOM 1017 O O . ASP A 1 133 ? 13.396 -6.261 7.959 1.00 93.75 133 ASP A O 1
ATOM 1021 N N . PHE A 1 134 ? 14.999 -5.884 6.465 1.00 93.62 134 PHE A N 1
ATOM 1022 C CA . PHE A 1 134 ? 14.835 -4.424 6.435 1.00 93.62 134 PHE A CA 1
ATOM 1023 C C . PHE A 1 134 ? 14.160 -3.913 5.154 1.00 93.62 134 PHE A C 1
ATOM 1025 O O . PHE A 1 134 ? 14.387 -2.777 4.736 1.00 93.62 134 PHE A O 1
ATOM 1032 N N . GLY A 1 135 ? 13.403 -4.763 4.452 1.00 94.81 135 GLY A N 1
ATOM 1033 C CA . GLY A 1 135 ? 12.774 -4.386 3.181 1.00 94.81 135 GLY A CA 1
ATOM 1034 C C . GLY A 1 135 ? 13.768 -4.141 2.046 1.00 94.81 135 GLY A C 1
ATOM 1035 O O . GLY A 1 135 ? 13.433 -3.464 1.074 1.00 94.81 135 GLY A O 1
ATOM 1036 N N . SER A 1 136 ? 14.989 -4.669 2.152 1.00 92.25 136 SER A N 1
ATOM 1037 C CA . SER A 1 136 ? 16.058 -4.508 1.161 1.00 92.25 136 SER A CA 1
ATOM 1038 C C . SER A 1 136 ? 15.826 -5.291 -0.139 1.00 92.25 136 SER A C 1
ATOM 1040 O O . SER A 1 136 ? 16.507 -5.023 -1.130 1.00 92.25 136 SER A O 1
ATOM 1042 N N . GLY A 1 137 ? 14.841 -6.192 -0.155 1.00 91.00 137 GLY A N 1
ATOM 1043 C CA . GLY A 1 137 ? 14.523 -7.088 -1.262 1.00 91.00 137 GLY A CA 1
ATOM 1044 C C . GLY A 1 137 ? 15.370 -8.362 -1.229 1.00 91.00 137 GLY A C 1
ATOM 1045 O O . GLY A 1 137 ? 16.596 -8.319 -1.125 1.00 91.00 137 GLY A O 1
ATOM 1046 N N . GLY A 1 138 ? 14.718 -9.520 -1.327 1.00 87.62 138 GLY A N 1
ATOM 1047 C CA . GLY A 1 138 ? 15.386 -10.798 -1.560 1.00 87.62 138 GLY A CA 1
ATOM 1048 C C . GLY A 1 138 ? 15.844 -10.962 -3.015 1.00 87.62 138 GLY A C 1
ATOM 1049 O O . GLY A 1 138 ? 15.593 -10.122 -3.880 1.00 87.62 138 GLY A O 1
ATOM 1050 N N . LYS A 1 139 ? 16.494 -12.090 -3.333 1.00 85.56 139 LYS A N 1
ATOM 1051 C CA . LYS A 1 139 ? 16.886 -12.402 -4.720 1.00 85.56 139 LYS A CA 1
ATOM 1052 C C . LYS A 1 139 ? 15.643 -12.547 -5.608 1.00 85.56 139 LYS A C 1
ATOM 1054 O O . LYS A 1 139 ? 14.957 -13.560 -5.541 1.00 85.56 139 LYS A O 1
ATOM 1059 N N . GLY A 1 140 ? 15.395 -11.548 -6.455 1.00 86.94 140 GLY A N 1
ATOM 1060 C CA . GLY A 1 140 ? 14.271 -11.527 -7.398 1.00 86.94 140 GLY A CA 1
ATOM 1061 C C . GLY A 1 140 ? 12.965 -10.957 -6.838 1.00 86.94 140 GLY A C 1
ATOM 1062 O O . GLY A 1 140 ? 11.991 -10.878 -7.580 1.00 86.94 140 GLY A O 1
ATOM 1063 N N . TYR A 1 141 ? 12.945 -10.523 -5.576 1.00 94.31 141 TYR A N 1
ATOM 1064 C CA . TYR A 1 141 ? 11.784 -9.877 -4.969 1.00 94.31 141 TYR A CA 1
ATOM 1065 C C . TYR A 1 141 ? 11.992 -8.362 -4.859 1.00 94.31 141 TYR A C 1
ATOM 1067 O O . TYR A 1 141 ? 13.123 -7.916 -4.651 1.00 94.31 141 TYR A O 1
ATOM 1075 N N . PRO A 1 142 ? 10.923 -7.554 -4.983 1.00 92.75 142 PRO A N 1
ATOM 1076 C CA . PRO A 1 142 ? 11.038 -6.105 -4.895 1.00 92.75 142 PRO A CA 1
ATOM 1077 C C . PRO A 1 142 ? 11.593 -5.632 -3.551 1.00 92.75 142 PRO A C 1
ATOM 1079 O O . PRO A 1 142 ? 11.256 -6.157 -2.489 1.00 92.75 142 PRO A O 1
ATOM 1082 N N . LYS A 1 143 ? 12.397 -4.575 -3.609 1.00 93.56 143 LYS A N 1
ATOM 1083 C CA . LYS A 1 143 ? 12.853 -3.814 -2.449 1.00 93.56 143 LYS A CA 1
ATOM 1084 C C . LYS A 1 143 ? 11.755 -2.843 -2.008 1.00 93.56 143 LYS A C 1
ATOM 1086 O O . LYS A 1 143 ? 11.250 -2.077 -2.826 1.00 93.56 143 LYS A O 1
ATOM 1091 N N . LEU A 1 144 ? 11.401 -2.868 -0.727 1.00 94.81 144 LEU A N 1
ATOM 1092 C CA . LEU A 1 144 ? 10.380 -1.997 -0.138 1.00 94.81 144 LEU A CA 1
ATOM 1093 C C . LEU A 1 144 ? 10.973 -0.678 0.374 1.00 94.81 144 LEU A C 1
ATOM 1095 O O . LEU A 1 144 ? 10.346 0.370 0.228 1.00 94.81 144 LEU A O 1
ATOM 1099 N N . ALA A 1 145 ? 12.195 -0.715 0.915 1.00 93.69 145 ALA A N 1
ATOM 1100 C CA . ALA A 1 145 ? 12.863 0.430 1.531 1.00 93.69 145 ALA A CA 1
ATOM 1101 C C . ALA A 1 145 ? 14.291 0.630 1.000 1.00 93.69 145 ALA A C 1
ATOM 1103 O O . ALA A 1 145 ? 14.991 -0.327 0.680 1.00 93.69 145 ALA A O 1
ATOM 1104 N N . GLY A 1 146 ? 14.738 1.888 0.921 1.00 91.06 146 GLY A N 1
ATOM 1105 C CA . GLY A 1 146 ? 16.042 2.304 0.386 1.00 91.06 146 GLY A CA 1
ATOM 1106 C C . GLY A 1 146 ? 15.942 2.917 -1.016 1.00 91.06 146 GLY A C 1
ATOM 1107 O O . GLY A 1 146 ? 14.884 3.397 -1.408 1.00 91.06 146 GLY A O 1
ATOM 1108 N N . GLY A 1 147 ? 17.038 2.904 -1.777 1.00 89.44 147 GLY A N 1
ATOM 1109 C CA . GLY A 1 147 ? 17.126 3.667 -3.029 1.00 89.44 147 GLY A CA 1
ATOM 1110 C C . GLY A 1 147 ? 17.397 5.150 -2.762 1.00 89.44 147 GLY A C 1
ATOM 1111 O O . GLY A 1 147 ? 17.469 5.583 -1.612 1.00 89.44 147 GLY A O 1
ATOM 1112 N N . SER A 1 148 ? 17.598 5.933 -3.817 1.00 90.25 148 SER A N 1
ATOM 1113 C CA . SER A 1 148 ? 17.880 7.368 -3.698 1.00 90.25 148 SER A CA 1
ATOM 1114 C C . SER A 1 148 ? 17.211 8.157 -4.816 1.00 90.25 148 SER A C 1
ATOM 1116 O O . SER A 1 148 ? 16.988 7.629 -5.907 1.00 90.25 148 SER A O 1
ATOM 1118 N N . LEU A 1 149 ? 16.933 9.440 -4.574 1.00 90.44 149 LEU A N 1
ATOM 1119 C CA . LEU A 1 149 ? 16.431 10.341 -5.618 1.00 90.44 149 LEU A CA 1
ATOM 1120 C C . LEU A 1 149 ? 17.409 10.445 -6.797 1.00 90.44 149 LEU A C 1
ATOM 1122 O O . LEU A 1 149 ? 16.984 10.558 -7.942 1.00 90.44 149 LEU A O 1
ATOM 1126 N N . GLU A 1 150 ? 18.712 10.339 -6.529 1.00 91.94 150 GLU A N 1
ATOM 1127 C CA . GLU A 1 150 ? 19.735 10.320 -7.575 1.00 91.94 150 GLU A CA 1
ATOM 1128 C C . GLU A 1 150 ? 19.609 9.090 -8.475 1.00 91.94 150 GLU A C 1
ATOM 1130 O O . GLU A 1 150 ? 19.687 9.227 -9.693 1.00 91.94 150 GLU A O 1
ATOM 1135 N N . SER A 1 151 ? 19.300 7.916 -7.910 1.00 92.25 151 SER A N 1
ATOM 1136 C CA . SER A 1 151 ? 19.091 6.702 -8.706 1.00 92.25 151 SER A CA 1
ATOM 1137 C C . SER A 1 151 ? 17.948 6.847 -9.713 1.00 92.25 151 SER A C 1
ATOM 1139 O O . SER A 1 151 ? 17.981 6.217 -10.761 1.00 92.25 151 SER A O 1
ATOM 1141 N N . LEU A 1 152 ? 16.953 7.709 -9.464 1.00 93.00 152 LEU A N 1
ATOM 1142 C CA . LEU A 1 152 ? 15.829 7.901 -10.388 1.00 93.00 152 LEU A CA 1
ATOM 1143 C C . LEU A 1 152 ? 16.244 8.517 -11.729 1.00 93.00 152 LEU A C 1
ATOM 1145 O O . LEU A 1 152 ? 15.492 8.422 -12.697 1.00 93.00 152 LEU A O 1
ATOM 1149 N N . LYS A 1 153 ? 17.429 9.136 -11.788 1.00 92.50 153 LYS A N 1
ATOM 1150 C CA . LYS A 1 153 ? 18.022 9.662 -13.023 1.00 92.50 153 LYS A CA 1
ATOM 1151 C C . LYS A 1 153 ? 18.656 8.557 -13.872 1.00 92.50 153 LYS A C 1
ATOM 1153 O O . LYS A 1 153 ? 18.960 8.797 -15.039 1.00 92.50 153 LYS A O 1
ATOM 1158 N N . ASN A 1 154 ? 18.843 7.360 -13.315 1.00 91.31 154 ASN A N 1
ATOM 1159 C CA . ASN A 1 154 ? 19.415 6.236 -14.036 1.00 91.31 154 ASN A CA 1
ATOM 1160 C C . ASN A 1 154 ? 18.429 5.756 -15.100 1.00 91.31 154 ASN A C 1
ATOM 1162 O O . ASN A 1 154 ? 17.327 5.293 -14.801 1.00 91.31 154 ASN A O 1
ATOM 1166 N N . GLN A 1 155 ? 18.857 5.831 -16.355 1.00 87.50 155 GLN A N 1
ATOM 1167 C CA . GLN A 1 155 ? 18.181 5.195 -17.472 1.00 87.50 155 GLN A CA 1
ATOM 1168 C C . GLN A 1 155 ? 18.916 3.896 -17.786 1.00 87.50 155 GLN A C 1
ATOM 1170 O O . GLN A 1 155 ? 20.078 3.931 -18.196 1.00 87.50 155 GLN A O 1
ATOM 1175 N N . ARG A 1 156 ? 18.231 2.756 -17.638 1.00 86.44 156 ARG A N 1
ATOM 1176 C CA . ARG A 1 156 ? 18.780 1.487 -18.121 1.00 86.44 156 ARG A CA 1
ATOM 1177 C C . ARG A 1 156 ? 18.886 1.554 -19.639 1.00 86.44 156 ARG A C 1
ATOM 1179 O O . ARG A 1 156 ? 17.877 1.765 -20.320 1.00 86.44 156 ARG A O 1
ATOM 1186 N N . LEU A 1 157 ? 20.095 1.350 -20.144 1.00 87.94 157 LEU A N 1
ATOM 1187 C CA . LEU A 1 157 ? 20.376 1.295 -21.576 1.00 87.94 157 LEU A CA 1
ATOM 1188 C C . LEU A 1 157 ? 20.446 -0.157 -22.049 1.00 87.94 157 LEU A C 1
ATOM 1190 O O . LEU A 1 157 ? 20.575 -1.086 -21.244 1.00 87.94 157 LEU A O 1
ATOM 1194 N N . ASN A 1 158 ? 20.304 -0.362 -23.356 1.00 87.31 158 ASN A N 1
ATOM 1195 C CA . ASN A 1 158 ? 20.387 -1.695 -23.928 1.00 87.31 158 ASN A CA 1
ATOM 1196 C C . ASN A 1 158 ? 21.838 -2.188 -23.795 1.00 87.31 158 ASN A C 1
ATOM 1198 O O . ASN A 1 158 ? 22.762 -1.448 -24.131 1.00 87.31 158 ASN A O 1
ATOM 1202 N N . PRO A 1 159 ? 22.076 -3.433 -23.345 1.00 88.00 159 PRO A N 1
ATOM 1203 C CA . PRO A 1 159 ? 23.418 -4.014 -23.338 1.00 88.00 159 PRO A CA 1
ATOM 1204 C C . PRO A 1 159 ? 24.143 -3.986 -24.695 1.00 88.00 159 PRO A C 1
ATOM 1206 O O . PRO A 1 159 ? 25.359 -4.132 -24.721 1.00 88.00 159 PRO A O 1
ATOM 1209 N N . ALA A 1 160 ? 23.412 -3.829 -25.804 1.00 90.44 160 ALA A N 1
ATOM 1210 C CA . ALA A 1 160 ? 23.959 -3.712 -27.155 1.00 90.44 160 ALA A CA 1
ATOM 1211 C C . ALA A 1 160 ? 24.282 -2.267 -27.603 1.00 90.44 160 ALA A C 1
ATOM 1213 O O . ALA A 1 160 ? 24.752 -2.090 -28.726 1.00 90.44 160 ALA A O 1
ATOM 1214 N N . ASP A 1 161 ? 24.014 -1.249 -26.778 1.00 89.69 161 ASP A N 1
ATOM 1215 C CA . ASP A 1 161 ? 24.348 0.146 -27.095 1.00 89.69 161 ASP A CA 1
ATOM 1216 C C . ASP A 1 161 ? 25.872 0.381 -27.037 1.00 89.69 161 ASP A C 1
ATOM 1218 O O . ASP A 1 161 ? 26.592 -0.347 -26.358 1.00 89.69 161 ASP A O 1
ATOM 1222 N N . GLU A 1 162 ? 26.374 1.422 -27.719 1.00 89.75 162 GLU A N 1
ATOM 1223 C CA . GLU A 1 162 ? 27.812 1.771 -27.742 1.00 89.75 162 GLU A CA 1
ATOM 1224 C C . GLU A 1 162 ? 28.374 2.032 -26.333 1.00 89.75 162 GLU A C 1
ATOM 1226 O O . GLU A 1 162 ? 29.506 1.661 -26.032 1.00 89.75 162 GLU A O 1
ATOM 1231 N N . ASN A 1 163 ? 27.550 2.618 -25.456 1.00 88.44 163 ASN A N 1
ATOM 1232 C CA . ASN A 1 163 ? 27.845 2.841 -24.042 1.00 88.44 163 ASN A CA 1
ATOM 1233 C C . ASN A 1 163 ? 26.716 2.242 -23.186 1.00 88.44 163 ASN A C 1
ATOM 1235 O O . ASN A 1 163 ? 25.786 2.963 -22.812 1.00 88.44 163 ASN A O 1
ATOM 1239 N N . PRO A 1 164 ? 26.742 0.930 -22.896 1.00 86.44 164 PRO A N 1
ATOM 1240 C CA . PRO A 1 164 ? 25.684 0.291 -22.128 1.00 86.44 164 PRO A CA 1
ATOM 1241 C C . PRO A 1 164 ? 25.721 0.762 -20.669 1.00 86.44 164 PRO A C 1
ATOM 1243 O O . PRO A 1 164 ? 26.785 0.933 -20.076 1.00 86.44 164 PRO A O 1
ATOM 1246 N N . ASN A 1 165 ? 24.544 0.919 -20.067 1.00 85.69 165 ASN A N 1
ATOM 1247 C CA . ASN A 1 165 ? 24.382 1.228 -18.651 1.00 85.69 165 ASN A CA 1
ATOM 1248 C C . ASN A 1 165 ? 23.490 0.162 -17.996 1.00 85.69 165 ASN A C 1
ATOM 1250 O O . ASN A 1 165 ? 22.277 0.157 -18.242 1.00 85.69 165 ASN A O 1
ATOM 1254 N N . PRO A 1 166 ? 24.064 -0.745 -17.183 1.00 84.44 166 PRO A N 1
ATOM 1255 C CA . PRO A 1 166 ? 23.298 -1.772 -16.490 1.00 84.44 166 PRO A CA 1
ATOM 1256 C C . PRO A 1 166 ? 22.563 -1.233 -15.253 1.00 84.44 166 PRO A C 1
ATOM 1258 O O . PRO A 1 166 ? 21.728 -1.952 -14.696 1.00 84.44 166 PRO A O 1
ATOM 1261 N N . GLU A 1 167 ? 22.862 -0.008 -14.806 1.00 87.25 167 GLU A N 1
ATOM 1262 C CA . GLU A 1 167 ? 22.223 0.585 -13.637 1.00 87.25 167 GLU A CA 1
ATOM 1263 C C . GLU A 1 167 ? 20.749 0.896 -13.897 1.00 87.25 167 GLU A C 1
ATOM 1265 O O . GLU A 1 167 ? 20.348 1.371 -14.961 1.00 87.25 167 GLU A O 1
ATOM 1270 N N . ASN A 1 168 ? 19.929 0.629 -12.885 1.00 87.44 168 ASN A N 1
ATOM 1271 C CA . ASN A 1 168 ? 18.492 0.859 -12.914 1.00 87.44 168 ASN A CA 1
ATOM 1272 C C . ASN A 1 168 ? 18.119 1.908 -11.867 1.00 87.44 168 ASN A C 1
ATOM 1274 O O . ASN A 1 168 ? 18.848 2.077 -10.887 1.00 87.44 168 ASN A O 1
ATOM 1278 N N . PRO A 1 169 ? 16.979 2.590 -12.039 1.00 91.81 169 PRO A N 1
ATOM 1279 C CA . PRO A 1 169 ? 16.434 3.421 -10.985 1.00 91.81 169 PRO A CA 1
ATOM 1280 C C . PRO A 1 169 ? 15.890 2.555 -9.846 1.00 91.81 169 PRO A C 1
ATOM 1282 O O . PRO A 1 169 ? 15.033 1.695 -10.068 1.00 91.81 169 PRO A O 1
ATOM 1285 N N . ASP A 1 170 ? 16.344 2.819 -8.619 1.00 91.75 170 ASP A N 1
ATOM 1286 C CA . ASP A 1 170 ? 15.876 2.132 -7.413 1.00 91.75 170 ASP A CA 1
ATOM 1287 C C . ASP A 1 170 ? 14.564 2.766 -6.940 1.00 91.75 170 ASP A C 1
ATOM 1289 O O . ASP A 1 170 ? 14.543 3.676 -6.106 1.00 91.75 170 ASP A O 1
ATOM 1293 N N . LYS A 1 171 ? 13.452 2.285 -7.497 1.00 93.25 171 LYS A N 1
ATOM 1294 C CA . LYS A 1 171 ? 12.096 2.747 -7.175 1.00 93.25 171 LYS A CA 1
ATOM 1295 C C . LYS A 1 171 ? 11.514 1.934 -6.020 1.00 93.25 171 LYS A C 1
ATOM 1297 O O . LYS A 1 171 ? 11.095 0.797 -6.215 1.00 93.25 171 LYS A O 1
ATOM 1302 N N . THR A 1 172 ? 11.478 2.527 -4.835 1.00 94.25 172 THR A N 1
ATOM 1303 C CA . THR A 1 172 ? 10.923 1.945 -3.607 1.00 94.25 172 THR A CA 1
ATOM 1304 C C . THR A 1 172 ? 9.772 2.810 -3.092 1.00 94.25 172 THR A C 1
ATOM 1306 O O . THR A 1 172 ? 9.465 3.857 -3.676 1.00 94.25 172 THR A O 1
ATOM 1309 N N . ILE A 1 173 ? 9.157 2.402 -1.978 1.00 94.50 173 ILE A N 1
ATOM 1310 C CA . ILE A 1 173 ? 8.131 3.207 -1.303 1.00 94.50 173 ILE A CA 1
ATOM 1311 C C . ILE A 1 173 ? 8.714 4.581 -0.932 1.00 94.50 173 ILE A C 1
ATOM 1313 O O . ILE A 1 173 ? 8.120 5.607 -1.235 1.00 94.50 173 ILE A O 1
ATOM 1317 N N . GLY A 1 174 ? 9.919 4.618 -0.354 1.00 92.38 174 GLY A N 1
ATOM 1318 C CA . GLY A 1 174 ? 10.539 5.865 0.106 1.00 92.38 174 GLY A CA 1
ATOM 1319 C C . GLY A 1 174 ? 11.157 6.737 -0.993 1.00 92.38 174 GLY A C 1
ATOM 1320 O O . GLY A 1 174 ? 11.281 7.943 -0.803 1.00 92.38 174 GLY A O 1
ATOM 1321 N N . SER A 1 175 ? 11.575 6.159 -2.125 1.00 93.25 175 SER A N 1
ATOM 1322 C CA . SER A 1 175 ? 12.239 6.923 -3.192 1.00 93.25 175 SER A CA 1
ATOM 1323 C C . SER A 1 175 ? 11.296 7.387 -4.301 1.00 93.25 175 SER A C 1
ATOM 1325 O O . SER A 1 175 ? 11.608 8.375 -4.960 1.00 93.25 175 SER A O 1
ATOM 1327 N N . PHE A 1 176 ? 10.180 6.688 -4.542 1.00 94.62 176 PHE A N 1
ATOM 1328 C CA . PHE A 1 176 ? 9.364 6.894 -5.744 1.00 94.62 176 PHE A CA 1
ATOM 1329 C C . PHE A 1 176 ? 7.866 7.086 -5.481 1.00 94.62 176 PHE A C 1
ATOM 1331 O O . PHE A 1 176 ? 7.211 7.763 -6.274 1.00 94.62 176 PHE A O 1
ATOM 1338 N N . TRP A 1 177 ? 7.296 6.498 -4.424 1.00 94.06 177 TRP A N 1
ATOM 1339 C CA . TRP A 1 177 ? 5.851 6.596 -4.198 1.00 94.06 177 TRP A CA 1
ATOM 1340 C C . TRP A 1 177 ? 5.475 7.993 -3.678 1.00 94.06 177 TRP A C 1
ATOM 1342 O O . TRP A 1 177 ? 6.103 8.482 -2.741 1.00 94.06 177 TRP A O 1
ATOM 1352 N N . PRO A 1 178 ? 4.456 8.654 -4.260 1.00 92.06 178 PRO A N 1
ATOM 1353 C CA . PRO A 1 178 ? 4.096 10.022 -3.881 1.00 92.06 178 PRO A CA 1
ATOM 1354 C C . PRO A 1 178 ? 3.268 10.103 -2.591 1.00 92.06 178 PRO A C 1
ATOM 1356 O O . PRO A 1 178 ? 3.269 11.140 -1.931 1.00 92.06 178 PRO A O 1
ATOM 1359 N N . TYR A 1 179 ? 2.555 9.029 -2.242 1.00 90.44 179 TYR A N 1
ATOM 1360 C CA . TYR A 1 179 ? 1.644 8.972 -1.103 1.00 90.44 179 TYR A CA 1
ATOM 1361 C C . TYR A 1 179 ? 1.799 7.636 -0.379 1.00 90.44 179 TYR A C 1
ATOM 1363 O O . TYR A 1 179 ? 1.981 6.603 -1.023 1.00 90.44 179 TYR A O 1
ATOM 1371 N N . ALA A 1 180 ? 1.701 7.666 0.950 1.00 79.31 180 ALA A N 1
ATOM 1372 C CA . ALA A 1 180 ? 1.623 6.456 1.764 1.00 79.31 180 ALA A CA 1
ATOM 1373 C C . ALA A 1 180 ? 0.197 5.878 1.788 1.00 79.31 180 ALA A C 1
ATOM 1375 O O . ALA A 1 180 ? 0.056 4.662 1.811 1.00 79.31 180 ALA A O 1
ATOM 1376 N N . SER A 1 181 ? -0.827 6.753 1.767 1.00 68.06 181 SER A N 1
ATOM 1377 C CA . SER A 1 181 ? -2.247 6.428 2.013 1.00 68.06 181 SER A CA 1
ATOM 1378 C C . SER A 1 181 ? -2.396 5.329 3.075 1.00 68.06 181 SER A C 1
ATOM 1380 O O . SER A 1 181 ? -2.841 4.221 2.784 1.00 68.06 181 SER A O 1
ATOM 1382 N N . THR A 1 182 ? -1.942 5.650 4.287 1.00 59.81 182 THR A N 1
ATOM 1383 C CA . THR A 1 182 ? -2.032 4.846 5.516 1.00 59.81 182 THR A CA 1
ATOM 1384 C C . THR A 1 182 ? -2.527 5.717 6.649 1.00 59.81 182 THR A C 1
ATOM 1386 O O . THR A 1 182 ? -2.098 6.897 6.665 1.00 59.81 182 THR A O 1
#

Sequence (182 aa):
MFTLENITKLKGTLLAISLAVLVTGCNETTSNTVSKNESSVDGAVKYPIKDNKYTQYHVNTQKLDGLNIGRDATKKEITAWNKDVMYEGTGLPEFDMHEGEVVLEDGKPKKAQGSVELGNELYDAQCVMCHGDFGSGGKGYPKLAGGSLESLKNQRLNPADENPNPENPDKTIGSFWPYAST